Protein AF-A0A6L7LVZ3-F1 (afdb_monomer_lite)

Foldseek 3Di:
DPDDPPVVVVVVVVVVVVVVVVVVVVPPPPDDDDDDDDDDDDDDDDDDDDDDDDDDDPDPPPPPPPDDPVRVVPDDDDPCVPWVWAFKDQQVQFDDKWQLAQFWIWTDGNVDPFIKIFGAPDGQPPRGTPWDKDWADPDPPRMRGFQTWIWTDHPPPPPPDPPDRGIGTGRTMTTDHPVRVVVVSVVSVVVVVD

pLDDT: mean 72.2, std 22.23, range [29.06, 96.81]

Secondary structure (DSSP, 8-state):
--SSSHHHHHHHHHHHHHHHHHHHTSSSS---------------------------------------HHHHHHSPPPGGGT-EEESEEEGGGEEEEEE-SSSEEEEEETT-SSEEEEE-SS--TT--TTPEEEEE-SSSSSEEETT-EEEEE-TT--S-------EEE---EEEE-HHHHHHHHHHHHHTTT-

Radius of gyration: 29.04 Å; chains: 1; bounding box: 72×64×76 Å

Structure (mmCIF, N/CA/C/O backbone):
data_AF-A0A6L7LVZ3-F1
#
_entry.id   AF-A0A6L7LVZ3-F1
#
loop_
_atom_site.group_PDB
_atom_site.id
_atom_site.type_symbol
_atom_site.label_atom_id
_atom_site.label_alt_id
_atom_site.label_comp_id
_atom_site.label_asym_id
_atom_site.label_entity_id
_atom_site.label_seq_id
_atom_site.pdbx_PDB_ins_code
_atom_site.Cartn_x
_atom_site.Cartn_y
_atom_site.Cartn_z
_atom_site.occupancy
_atom_site.B_iso_or_equiv
_atom_site.auth_seq_id
_atom_site.auth_comp_id
_atom_site.auth_asym_id
_atom_site.auth_atom_id
_atom_site.pdbx_PDB_model_num
ATOM 1 N N . MET A 1 1 ? 18.825 16.765 -62.831 1.00 49.00 1 MET A N 1
ATOM 2 C CA . MET A 1 1 ? 17.920 17.260 -61.765 1.00 49.00 1 MET A CA 1
ATOM 3 C C . MET A 1 1 ? 16.546 16.587 -61.884 1.00 49.00 1 MET A C 1
ATOM 5 O O . MET A 1 1 ? 15.630 17.223 -62.371 1.00 49.00 1 MET A O 1
ATOM 9 N N . VAL A 1 2 ? 16.371 15.313 -61.491 1.00 51.09 2 VAL A N 1
ATOM 10 C CA . VAL A 1 2 ? 15.050 14.624 -61.527 1.00 51.09 2 VAL A CA 1
ATOM 11 C C . VAL A 1 2 ? 14.975 13.509 -60.458 1.00 51.09 2 VAL A C 1
ATOM 13 O O . VAL A 1 2 ? 14.825 12.343 -60.784 1.00 51.09 2 VAL A O 1
ATOM 16 N N . SER A 1 3 ? 15.170 13.807 -59.165 1.00 52.03 3 SER A N 1
ATOM 17 C CA . SER A 1 3 ? 15.031 12.760 -58.116 1.00 52.03 3 SER A CA 1
ATOM 18 C C . SER A 1 3 ? 14.599 13.273 -56.731 1.00 52.03 3 SER A C 1
ATOM 20 O O . SER A 1 3 ? 14.836 12.647 -55.706 1.00 52.03 3 SER A O 1
ATOM 22 N N . LYS A 1 4 ? 13.964 14.452 -56.658 1.00 51.50 4 LYS A N 1
ATOM 23 C CA . LYS A 1 4 ? 13.480 15.019 -55.378 1.00 51.50 4 LYS A CA 1
ATOM 24 C C . LYS A 1 4 ? 11.967 15.255 -55.311 1.00 51.50 4 LYS A C 1
ATOM 26 O O . LYS A 1 4 ? 11.464 15.609 -54.251 1.00 51.50 4 LYS A O 1
ATOM 31 N N . GLN A 1 5 ? 11.244 15.033 -56.412 1.00 52.66 5 GLN A N 1
ATOM 32 C CA . GLN A 1 5 ? 9.795 15.273 -56.501 1.00 52.66 5 GLN A CA 1
ATOM 33 C C . GLN A 1 5 ? 8.935 14.019 -56.247 1.00 52.66 5 GLN A C 1
ATOM 35 O O . GLN A 1 5 ? 7.772 14.150 -55.887 1.00 52.66 5 GLN A O 1
ATOM 40 N N . ALA A 1 6 ? 9.493 12.806 -56.337 1.00 52.00 6 ALA A N 1
ATOM 41 C CA . ALA A 1 6 ? 8.717 11.570 -56.164 1.00 52.00 6 ALA A CA 1
ATOM 42 C C . ALA A 1 6 ? 8.338 11.264 -54.696 1.00 52.00 6 ALA A C 1
ATOM 44 O O . ALA A 1 6 ? 7.335 10.606 -54.441 1.00 52.00 6 ALA A O 1
ATOM 45 N N . ASN A 1 7 ? 9.089 11.776 -53.711 1.00 53.34 7 ASN A N 1
ATOM 46 C CA . ASN A 1 7 ? 8.884 11.414 -52.299 1.00 53.34 7 ASN A CA 1
ATOM 47 C C . ASN A 1 7 ? 7.834 12.268 -51.564 1.00 53.34 7 ASN A C 1
ATOM 49 O O . ASN A 1 7 ? 7.343 11.877 -50.508 1.00 53.34 7 ASN A O 1
ATOM 53 N N . LYS A 1 8 ? 7.464 13.435 -52.109 1.00 52.31 8 LYS A N 1
ATOM 54 C CA . LYS A 1 8 ? 6.428 14.296 -51.509 1.00 52.31 8 LYS A CA 1
ATOM 55 C C . LYS A 1 8 ? 5.009 13.830 -51.846 1.00 52.31 8 LYS A C 1
ATOM 57 O O . LYS A 1 8 ? 4.107 14.022 -51.037 1.00 52.31 8 LYS A O 1
ATOM 62 N N . ILE A 1 9 ? 4.826 13.183 -52.998 1.00 55.56 9 ILE A N 1
ATOM 63 C CA . ILE A 1 9 ? 3.518 12.719 -53.482 1.00 55.56 9 ILE A CA 1
ATOM 64 C C . ILE A 1 9 ? 3.021 11.528 -52.644 1.00 55.56 9 ILE A C 1
ATOM 66 O O . ILE A 1 9 ? 1.874 11.528 -52.203 1.00 55.56 9 ILE A O 1
ATOM 70 N N . ASN A 1 10 ? 3.906 10.583 -52.304 1.00 53.94 10 ASN A N 1
ATOM 71 C CA . ASN A 1 10 ? 3.566 9.448 -51.436 1.00 53.94 10 ASN A CA 1
ATOM 72 C C . ASN A 1 10 ? 3.178 9.878 -50.009 1.00 53.94 10 ASN A C 1
ATOM 74 O O . ASN A 1 10 ? 2.279 9.295 -49.412 1.00 53.94 10 ASN A O 1
ATOM 78 N N . LEU A 1 11 ? 3.791 10.937 -49.469 1.00 53.50 11 LEU A N 1
ATOM 79 C CA . LEU A 1 11 ? 3.487 11.425 -48.118 1.00 53.50 11 LEU A CA 1
ATOM 80 C C . LEU A 1 11 ? 2.147 12.187 -48.035 1.00 53.50 11 LEU A C 1
ATOM 82 O O . LEU A 1 11 ? 1.485 12.165 -46.997 1.00 53.50 11 LEU A O 1
ATOM 86 N N . LEU A 1 12 ? 1.731 12.844 -49.124 1.00 55.06 12 LEU A N 1
ATOM 87 C CA . LEU A 1 12 ? 0.433 13.526 -49.236 1.00 55.06 12 LEU A CA 1
ATOM 88 C C . LEU A 1 12 ? -0.731 12.540 -49.440 1.00 55.06 12 LEU A C 1
ATOM 90 O O . LEU A 1 12 ? -1.803 12.740 -48.868 1.00 55.06 12 LEU A O 1
ATOM 94 N N . LEU A 1 13 ? -0.506 11.447 -50.176 1.00 56.06 13 LEU A N 1
ATOM 95 C CA . LEU A 1 13 ? -1.488 10.369 -50.360 1.00 56.06 13 LEU A CA 1
ATOM 96 C C . LEU A 1 13 ? -1.758 9.588 -49.062 1.00 56.06 13 LEU A C 1
ATOM 98 O O . LEU A 1 13 ? -2.907 9.314 -48.732 1.00 56.06 13 LEU A O 1
ATOM 102 N N . VAL A 1 14 ? -0.727 9.297 -48.262 1.00 58.81 14 VAL A N 1
ATOM 103 C CA . VAL A 1 14 ? -0.907 8.570 -46.988 1.00 58.81 14 VAL A CA 1
ATOM 104 C C . VAL A 1 14 ? -1.682 9.406 -45.961 1.00 58.81 14 VAL A C 1
ATOM 106 O O . VAL A 1 14 ? -2.544 8.882 -45.260 1.00 58.81 14 VAL A O 1
ATOM 109 N N . ARG A 1 15 ? -1.440 10.723 -45.897 1.00 57.25 15 ARG A N 1
ATOM 110 C CA . ARG A 1 15 ? -2.149 11.620 -44.967 1.00 57.25 15 ARG A CA 1
ATOM 111 C C . ARG A 1 15 ? -3.618 11.832 -45.334 1.00 57.25 15 ARG A C 1
ATOM 113 O O . ARG A 1 15 ? -4.444 11.950 -44.436 1.00 57.25 15 ARG A O 1
ATOM 120 N N . THR A 1 16 ? -3.951 11.850 -46.622 1.00 57.28 16 THR A N 1
ATOM 121 C CA . THR A 1 16 ? -5.341 11.998 -47.085 1.00 57.28 16 THR A CA 1
ATOM 122 C C . THR A 1 16 ? -6.146 10.704 -46.925 1.00 57.28 16 THR A C 1
ATOM 124 O O . THR A 1 16 ? -7.305 10.769 -46.517 1.00 57.28 16 THR A O 1
ATOM 127 N N . CYS A 1 17 ? -5.527 9.530 -47.102 1.00 55.81 17 CYS A N 1
ATOM 128 C CA . CYS A 1 17 ? -6.173 8.238 -46.831 1.00 55.81 17 CYS A CA 1
ATOM 129 C C . CYS A 1 17 ? -6.518 8.019 -45.346 1.00 55.81 17 CYS A C 1
ATOM 131 O O . CYS A 1 17 ? -7.587 7.491 -45.049 1.00 55.81 17 CYS A O 1
ATOM 133 N N . ILE A 1 18 ? -5.661 8.444 -44.407 1.00 59.00 18 ILE A N 1
ATOM 134 C CA . ILE A 1 18 ? -5.921 8.277 -42.962 1.00 59.00 18 ILE A CA 1
ATOM 135 C C . ILE A 1 18 ? -7.107 9.143 -42.508 1.00 59.00 18 ILE A C 1
ATOM 137 O O . ILE A 1 18 ? -7.961 8.668 -41.764 1.00 59.00 18 ILE A O 1
ATOM 141 N N . VAL A 1 19 ? -7.205 10.385 -42.997 1.00 57.28 19 VAL A N 1
ATOM 142 C CA . VAL A 1 19 ? -8.307 11.295 -42.635 1.00 57.28 19 VAL A CA 1
ATOM 143 C C . VAL A 1 19 ? -9.645 10.814 -43.217 1.00 57.28 19 VAL A C 1
ATOM 145 O O . VAL A 1 19 ? -10.662 10.840 -42.521 1.00 57.28 19 VAL A O 1
ATOM 148 N N . LEU A 1 20 ? -9.654 10.293 -44.450 1.00 56.31 20 LEU A N 1
ATOM 149 C CA . LEU A 1 20 ? -10.861 9.722 -45.065 1.00 56.31 20 LEU A CA 1
ATOM 150 C C . LEU A 1 20 ? -11.347 8.445 -44.351 1.00 56.31 20 LEU A C 1
ATOM 152 O O . LEU A 1 20 ? -12.553 8.263 -44.197 1.00 56.31 20 LEU A O 1
ATOM 156 N N . ALA A 1 21 ? -1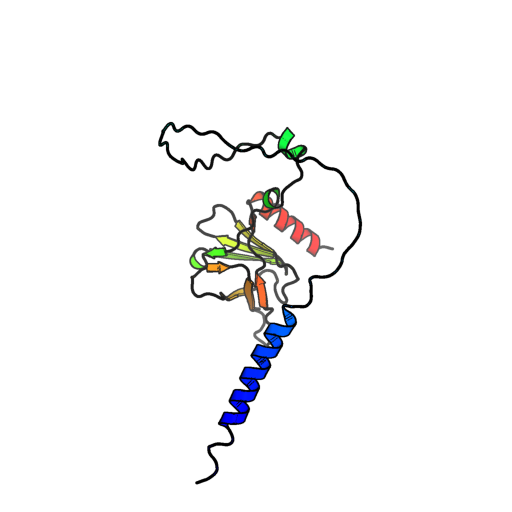0.436 7.604 -43.846 1.00 54.91 21 ALA A N 1
ATOM 157 C CA . ALA A 1 21 ? -10.797 6.414 -43.069 1.00 54.91 21 ALA A CA 1
ATOM 158 C C . ALA A 1 21 ? -11.433 6.757 -41.705 1.00 54.91 21 ALA A C 1
ATOM 160 O O . ALA A 1 21 ? -12.345 6.061 -41.262 1.00 54.91 21 ALA A O 1
ATOM 161 N N . SER A 1 22 ? -11.013 7.855 -41.061 1.00 54.97 22 SER A N 1
ATOM 162 C CA . SER A 1 22 ? -11.599 8.307 -39.788 1.00 54.97 22 SER A CA 1
ATOM 163 C C . SER A 1 22 ? -13.003 8.914 -39.912 1.00 54.97 22 SER A C 1
ATOM 165 O O . SER A 1 22 ? -13.797 8.777 -38.988 1.00 54.97 22 SER A O 1
ATOM 167 N N . VAL A 1 23 ? -13.348 9.539 -41.044 1.00 54.22 23 VAL A N 1
ATOM 168 C CA . VAL A 1 23 ? -14.682 10.145 -41.245 1.00 54.22 23 VAL A CA 1
ATOM 169 C C . VAL A 1 23 ? -15.741 9.091 -41.609 1.00 54.22 23 VAL A C 1
ATOM 171 O O . VAL A 1 23 ? -16.898 9.228 -41.223 1.00 54.22 23 VAL A O 1
ATOM 174 N N . LEU A 1 24 ? -15.352 7.994 -42.270 1.00 53.09 24 LEU A N 1
ATOM 175 C CA . LEU A 1 24 ? -16.261 6.893 -42.628 1.00 53.09 24 LEU A CA 1
ATOM 176 C C . LEU A 1 24 ? -16.673 6.004 -41.438 1.00 53.09 24 LEU A C 1
ATOM 178 O O . LEU A 1 24 ? -17.745 5.406 -41.479 1.00 53.09 24 LEU A O 1
ATOM 182 N N . LEU A 1 25 ? -15.878 5.942 -40.364 1.00 51.47 25 LEU A N 1
ATOM 183 C CA . LEU A 1 25 ? -16.183 5.125 -39.176 1.00 51.47 25 LEU A CA 1
ATOM 184 C C . LEU A 1 25 ? -17.130 5.798 -38.167 1.00 51.47 25 LEU A C 1
ATOM 186 O O . LEU A 1 25 ? -17.680 5.116 -37.307 1.00 51.47 25 LEU A O 1
ATOM 190 N N . ILE A 1 26 ? -17.367 7.108 -38.282 1.00 52.00 26 ILE A N 1
ATOM 191 C CA . ILE A 1 26 ? -18.254 7.856 -37.370 1.00 52.00 26 ILE A CA 1
ATOM 192 C C . ILE A 1 26 ? -19.716 7.860 -37.881 1.00 52.00 26 ILE A C 1
ATOM 194 O O . ILE A 1 26 ? -20.633 8.238 -37.160 1.00 52.00 26 ILE A O 1
ATOM 198 N N . GLY A 1 27 ? -19.970 7.376 -39.104 1.00 52.47 27 GLY A N 1
ATOM 199 C CA . GLY A 1 27 ? -21.284 7.434 -39.760 1.00 52.47 27 GLY A CA 1
ATOM 200 C C . GLY A 1 27 ? -22.164 6.178 -39.699 1.00 52.47 27 GLY A C 1
ATOM 201 O O . GLY A 1 27 ? -23.166 6.145 -40.406 1.00 52.47 27 GLY A O 1
ATOM 202 N N . LEU A 1 28 ? -21.820 5.131 -38.934 1.00 48.50 28 LEU A N 1
ATOM 203 C CA . LEU A 1 28 ? -22.464 3.811 -39.099 1.00 48.50 28 LEU A CA 1
ATOM 204 C C . LEU A 1 28 ? -22.817 3.059 -37.802 1.00 48.50 28 LEU A C 1
ATOM 206 O O . LEU A 1 28 ? -22.779 1.833 -37.776 1.00 48.50 28 LEU A O 1
ATOM 210 N N . VAL A 1 29 ? -23.232 3.770 -36.745 1.00 45.03 29 VAL A N 1
ATOM 211 C CA . VAL A 1 29 ? -23.992 3.165 -35.625 1.00 45.03 29 VAL A CA 1
ATOM 212 C C . VAL A 1 29 ? -25.117 4.100 -35.151 1.00 45.03 29 VAL A C 1
ATOM 214 O O . VAL A 1 29 ? -25.197 4.481 -33.990 1.00 45.03 29 VAL A O 1
ATOM 217 N N . VAL A 1 30 ? -26.009 4.486 -36.066 1.00 48.59 30 VAL A N 1
ATOM 218 C CA . VAL A 1 30 ? -27.379 4.921 -35.736 1.00 48.59 30 VAL A CA 1
ATOM 219 C C . VAL A 1 30 ? -28.317 4.261 -36.742 1.00 48.59 30 VAL A C 1
ATOM 221 O O . VAL A 1 30 ? -28.581 4.830 -37.794 1.00 48.59 30 VAL A O 1
ATOM 224 N N . ALA A 1 31 ? -28.760 3.033 -36.452 1.00 46.81 31 ALA A N 1
ATOM 225 C CA . ALA A 1 31 ? -29.956 2.414 -37.040 1.00 46.81 31 ALA A CA 1
ATOM 226 C C . ALA A 1 31 ? -30.211 1.016 -36.440 1.00 46.81 31 ALA A C 1
ATOM 228 O O . ALA A 1 31 ? -29.804 0.011 -37.015 1.00 46.81 31 ALA A O 1
ATOM 229 N N . ILE A 1 32 ? -30.937 0.935 -35.320 1.00 50.34 32 ILE A N 1
ATOM 230 C CA . ILE A 1 32 ? -31.843 -0.198 -35.062 1.00 50.34 32 ILE A CA 1
ATOM 231 C C . ILE A 1 32 ? -33.164 0.380 -34.525 1.00 50.34 32 ILE A C 1
ATOM 233 O O . ILE A 1 32 ? -33.142 1.031 -33.480 1.00 50.34 32 ILE A O 1
ATOM 237 N N . PRO A 1 33 ? -34.298 0.186 -35.225 1.00 43.47 33 PRO A N 1
ATOM 238 C CA . PRO A 1 33 ? -35.620 0.581 -34.754 1.00 43.47 33 PRO A CA 1
ATOM 239 C C . PRO A 1 33 ? -36.456 -0.612 -34.231 1.00 43.47 33 PRO A C 1
ATOM 241 O O . PRO A 1 33 ? -36.198 -1.763 -34.570 1.00 43.47 33 PRO A O 1
ATOM 244 N N . PHE A 1 34 ? -37.523 -0.263 -33.498 1.00 38.66 34 PHE A N 1
ATOM 245 C CA . PHE A 1 34 ? -38.735 -1.025 -33.130 1.00 38.66 34 PHE A CA 1
ATOM 246 C C . PHE A 1 34 ? -38.754 -1.945 -31.893 1.00 38.66 34 PHE A C 1
ATOM 248 O O . PHE A 1 34 ? -38.188 -3.031 -31.861 1.00 38.66 34 PHE A O 1
ATOM 255 N N . GLY A 1 35 ? -39.598 -1.535 -30.937 1.00 34.22 35 GLY A N 1
ATOM 256 C CA . GLY A 1 35 ? -40.190 -2.360 -29.882 1.00 34.22 35 GLY A CA 1
ATOM 257 C C . GLY A 1 35 ? -41.041 -1.511 -28.929 1.00 34.22 35 GLY A C 1
ATOM 258 O O . GLY A 1 35 ? -40.534 -1.013 -27.935 1.00 34.22 35 GLY A O 1
ATOM 259 N N . GLN A 1 36 ? -42.312 -1.290 -29.278 1.00 45.59 36 GLN A N 1
ATOM 260 C CA . GLN A 1 36 ? -43.291 -0.479 -28.543 1.00 45.59 36 GLN A CA 1
ATOM 261 C C . GLN A 1 36 ? -43.540 -0.983 -27.108 1.00 45.59 36 GLN A C 1
ATOM 263 O O . GLN A 1 36 ? -43.839 -2.158 -26.922 1.00 45.59 36 GLN A O 1
ATOM 268 N N . ASN A 1 37 ? -43.594 -0.072 -26.131 1.00 44.12 37 ASN A N 1
ATOM 269 C CA . ASN A 1 37 ? -44.720 -0.035 -25.197 1.00 44.12 37 ASN A CA 1
ATOM 270 C C . ASN A 1 37 ? -44.931 1.398 -24.685 1.00 44.12 37 ASN A C 1
ATOM 272 O O . ASN A 1 3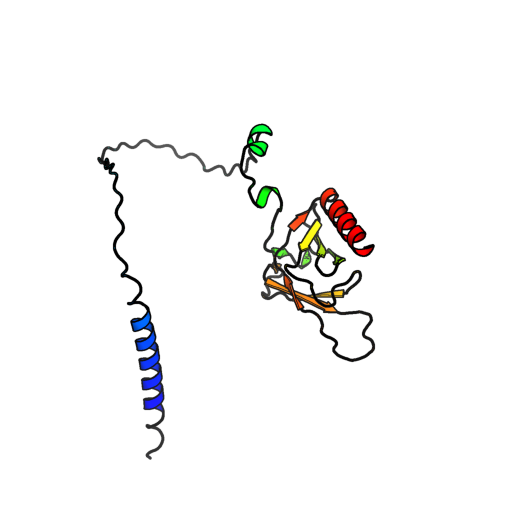7 ? -43.996 2.064 -24.250 1.00 44.12 37 ASN A O 1
ATOM 276 N N . GLN A 1 38 ? -46.161 1.881 -24.826 1.00 45.53 38 GLN A N 1
ATOM 277 C CA . GLN A 1 38 ? -46.606 3.217 -24.438 1.00 45.53 38 GLN A CA 1
ATOM 278 C C . GLN A 1 38 ? -46.804 3.286 -22.916 1.00 45.53 38 GLN A C 1
ATOM 280 O O . GLN A 1 38 ? -47.207 2.288 -22.327 1.00 45.53 38 GLN A O 1
ATOM 285 N N . ILE A 1 39 ? -46.603 4.455 -22.302 1.00 36.56 39 ILE A N 1
ATOM 286 C CA . ILE A 1 39 ? -47.666 5.237 -21.642 1.00 36.56 39 ILE A CA 1
ATOM 287 C C . ILE A 1 39 ? -47.142 6.660 -21.370 1.00 36.56 39 ILE A C 1
ATOM 289 O O . ILE A 1 39 ? -45.995 6.885 -20.995 1.00 36.56 39 ILE A O 1
ATOM 293 N N . ILE A 1 40 ? -48.041 7.591 -21.663 1.00 40.06 40 ILE A N 1
ATOM 294 C CA . ILE A 1 40 ? -47.981 9.050 -21.750 1.00 40.06 40 ILE A CA 1
ATOM 295 C C . ILE A 1 40 ? -48.051 9.685 -20.354 1.00 40.06 40 ILE A C 1
ATOM 297 O O . ILE A 1 40 ? -48.889 9.245 -19.582 1.00 40.06 40 ILE A O 1
ATOM 301 N N . PHE A 1 41 ? -47.295 10.762 -20.096 1.00 36.94 41 PHE A N 1
ATOM 302 C CA . PHE A 1 41 ? -47.778 11.978 -19.411 1.00 36.94 41 PHE A CA 1
ATOM 303 C C . PHE A 1 41 ? -46.926 13.175 -19.855 1.00 36.94 41 PHE A C 1
ATOM 305 O O . PHE A 1 41 ? -45.722 13.225 -19.621 1.00 36.94 41 PHE A O 1
ATOM 312 N N . ALA A 1 42 ? -47.575 14.108 -20.546 1.00 33.91 42 ALA A N 1
ATOM 313 C CA . ALA A 1 42 ? -47.066 15.429 -20.865 1.00 33.91 42 ALA A CA 1
ATOM 314 C C . ALA A 1 42 ? -47.773 16.424 -19.941 1.00 33.91 42 ALA A C 1
ATOM 316 O O . ALA A 1 42 ? -49.000 16.445 -19.941 1.00 33.91 42 ALA A O 1
ATOM 317 N N . GLU A 1 43 ? -47.022 17.239 -19.202 1.00 39.34 43 GLU A N 1
ATOM 318 C CA . GLU A 1 43 ? -47.493 18.534 -18.703 1.00 39.34 43 GLU A CA 1
ATOM 319 C C . GLU A 1 43 ? -46.274 19.423 -18.416 1.00 39.34 43 GLU A C 1
ATOM 321 O O . GLU A 1 43 ? -45.651 19.336 -17.364 1.00 39.34 43 GLU A O 1
ATOM 326 N N . GLU A 1 44 ? -45.900 20.253 -19.389 1.00 34.44 44 GLU A N 1
ATOM 327 C CA . GLU A 1 44 ? -45.013 21.396 -19.174 1.00 34.44 44 GLU A CA 1
ATOM 328 C C . GLU A 1 44 ? -45.781 22.630 -19.647 1.00 34.44 44 GLU A C 1
ATOM 330 O O . GLU A 1 44 ? -46.058 22.798 -20.838 1.00 34.44 44 GLU A O 1
ATOM 335 N N . LYS A 1 45 ? -46.205 23.458 -18.690 1.00 29.06 45 LYS A N 1
ATOM 336 C CA . LYS A 1 45 ? -46.752 24.787 -18.941 1.00 29.06 45 LYS A CA 1
ATOM 337 C C . LYS A 1 45 ? -45.849 25.797 -18.242 1.00 29.06 45 LYS A C 1
ATOM 339 O O . LYS A 1 45 ? -45.619 25.719 -17.040 1.00 29.06 45 LYS A O 1
ATOM 344 N N . GLN A 1 46 ? -45.324 26.696 -19.058 1.00 30.19 46 GLN A N 1
ATOM 345 C CA . GLN A 1 46 ? -44.400 27.772 -18.734 1.00 30.19 46 GLN A CA 1
ATOM 346 C C . GLN A 1 46 ? -45.077 28.942 -17.993 1.00 30.19 46 GLN A C 1
ATOM 348 O O . GLN A 1 46 ? -46.241 29.241 -18.258 1.00 30.19 46 GLN A O 1
ATOM 353 N N . GLU A 1 47 ? -44.237 29.636 -17.210 1.00 36.22 47 GLU A N 1
ATOM 354 C CA . GLU A 1 47 ? -44.194 31.096 -16.973 1.00 36.22 47 GLU A CA 1
ATOM 355 C C . GLU A 1 47 ? -44.972 31.680 -15.773 1.00 36.22 47 GLU A C 1
ATOM 357 O O . GLU A 1 47 ? -46.193 31.741 -15.805 1.00 36.22 47 GLU A O 1
ATOM 362 N N . GLU A 1 48 ? -44.243 32.156 -14.740 1.00 30.30 48 GLU A N 1
ATOM 363 C CA . GLU A 1 48 ? -44.223 33.572 -14.293 1.00 30.30 48 GLU A CA 1
ATOM 364 C C . GLU A 1 48 ? -43.129 33.824 -13.215 1.00 30.30 48 GLU A C 1
ATOM 366 O O . GLU A 1 48 ? -42.910 33.017 -12.314 1.00 30.30 48 GLU A O 1
ATOM 371 N N . SER A 1 49 ? -42.416 34.949 -13.344 1.00 32.00 49 SER A N 1
ATOM 372 C CA . SER A 1 49 ? -41.431 35.523 -12.401 1.00 32.00 49 SER A CA 1
ATOM 373 C C . SER A 1 49 ? -42.146 36.178 -11.198 1.00 32.00 49 SER A C 1
ATOM 375 O O . SER A 1 49 ? -43.283 36.611 -11.377 1.00 32.00 49 SER A O 1
ATOM 377 N N . PRO A 1 50 ? -41.544 36.316 -9.993 1.00 36.22 50 PRO A N 1
ATOM 378 C CA . PRO A 1 50 ? -40.778 37.541 -9.706 1.00 36.22 50 PRO A CA 1
ATOM 379 C C . PRO A 1 50 ? -39.588 37.397 -8.728 1.00 36.22 50 PRO A C 1
ATOM 381 O O . PRO A 1 50 ? -39.525 36.533 -7.859 1.00 36.22 50 PRO A O 1
ATOM 384 N N . THR A 1 51 ? -38.659 38.336 -8.893 1.00 31.31 51 THR A N 1
ATOM 385 C CA . THR A 1 51 ? -37.484 38.690 -8.085 1.00 31.31 51 THR A CA 1
ATOM 386 C C . THR A 1 51 ? -37.785 38.956 -6.604 1.00 31.31 51 THR A C 1
ATOM 388 O O . THR A 1 51 ? -38.629 39.797 -6.318 1.00 31.31 51 THR A O 1
ATOM 391 N N . GLU A 1 52 ? -36.981 38.412 -5.681 1.00 34.16 52 GLU A N 1
ATOM 392 C CA . GLU A 1 52 ? -36.520 39.165 -4.504 1.00 34.16 52 GLU A CA 1
ATOM 393 C C . GLU A 1 52 ? -35.202 38.594 -3.959 1.00 34.16 52 GLU A C 1
ATOM 395 O O . GLU A 1 52 ? -34.916 37.402 -4.023 1.00 34.16 52 GLU A O 1
ATOM 400 N N . ASN A 1 53 ? -34.358 39.507 -3.508 1.00 35.91 53 ASN A N 1
ATOM 401 C CA . ASN A 1 53 ? -32.943 39.330 -3.225 1.00 35.91 53 ASN A CA 1
ATOM 402 C C . ASN A 1 53 ? -32.742 38.669 -1.861 1.00 35.91 53 ASN A C 1
ATOM 404 O O . ASN A 1 53 ? -33.477 39.006 -0.942 1.00 35.91 53 ASN A O 1
ATOM 408 N N . THR A 1 54 ? -31.683 37.874 -1.686 1.00 29.72 54 THR A N 1
ATOM 409 C CA . THR A 1 54 ? -30.796 37.933 -0.506 1.00 29.72 54 THR A CA 1
ATOM 410 C C . THR A 1 54 ? -29.535 37.123 -0.803 1.00 29.72 54 THR A C 1
ATOM 412 O O . THR A 1 54 ? -29.576 35.922 -1.054 1.00 29.72 54 THR A O 1
ATOM 415 N N . ASN A 1 55 ? -28.404 37.828 -0.820 1.00 43.66 55 ASN A N 1
ATOM 416 C CA . ASN A 1 55 ? -27.080 37.240 -0.673 1.00 43.66 55 ASN A CA 1
ATOM 417 C C . ASN A 1 55 ? -27.018 36.546 0.685 1.00 43.66 55 ASN A C 1
ATOM 419 O O . ASN A 1 55 ? -27.113 37.250 1.681 1.00 43.66 55 ASN A O 1
ATOM 423 N N . GLU A 1 56 ? -26.745 35.246 0.726 1.00 38.22 56 GLU A N 1
ATOM 424 C CA . GLU A 1 56 ? -26.155 34.613 1.907 1.00 38.22 56 GLU A CA 1
ATOM 425 C C . GLU A 1 56 ? -25.405 33.333 1.508 1.00 38.22 56 GLU A C 1
ATOM 427 O O . GLU A 1 56 ? -25.966 32.283 1.221 1.00 38.22 56 GLU A O 1
ATOM 432 N N . GLN A 1 57 ? -24.089 33.518 1.386 1.00 37.59 57 GLN A N 1
ATOM 433 C CA . GLN A 1 57 ? -23.035 32.643 1.898 1.00 37.59 57 GLN A CA 1
ATOM 434 C C . GLN A 1 57 ? -23.278 31.132 1.792 1.00 37.59 57 GLN A C 1
ATOM 436 O O . GLN A 1 57 ? -23.823 30.485 2.680 1.00 37.59 57 GLN A O 1
ATOM 441 N N . GLN A 1 58 ? -22.697 30.558 0.739 1.00 39.69 58 GLN A N 1
ATOM 442 C CA . GLN A 1 58 ? -22.359 29.144 0.663 1.00 39.69 58 GLN A CA 1
ATOM 443 C C . GLN A 1 58 ? -21.312 28.821 1.742 1.00 39.69 58 GLN A C 1
ATOM 445 O O . GLN A 1 58 ? -20.107 28.920 1.513 1.00 39.69 58 GLN A O 1
ATOM 450 N N . SER A 1 59 ? -21.794 28.490 2.940 1.00 37.56 59 SER A N 1
ATOM 451 C CA . SER A 1 59 ? -21.002 27.855 3.987 1.00 37.56 59 SER A CA 1
ATOM 452 C C . SER A 1 59 ? -20.888 26.380 3.626 1.00 37.56 59 SER A C 1
ATOM 454 O O . SER A 1 59 ? -21.867 25.637 3.664 1.00 37.56 59 SER A O 1
ATOM 456 N N . THR A 1 60 ? -19.701 25.962 3.202 1.00 44.66 60 THR A N 1
ATOM 457 C CA . THR A 1 60 ? -19.326 24.550 3.131 1.00 44.66 60 THR A CA 1
ATOM 458 C C . THR A 1 60 ? -19.174 24.044 4.560 1.00 44.66 60 THR A C 1
ATOM 460 O O . THR A 1 60 ? -18.076 24.055 5.114 1.00 44.66 60 THR A O 1
ATOM 463 N N . ASN A 1 61 ? -20.292 23.673 5.174 1.00 38.53 61 ASN A N 1
ATOM 464 C CA . ASN A 1 61 ? -20.277 22.845 6.364 1.00 38.53 61 ASN A CA 1
ATOM 465 C C . ASN A 1 61 ? -20.216 21.398 5.875 1.00 38.53 61 ASN A C 1
ATOM 467 O O . ASN A 1 61 ? -21.234 20.820 5.500 1.00 38.53 61 ASN A O 1
ATOM 471 N N . ASP A 1 62 ? -19.008 20.836 5.846 1.00 44.00 62 ASP A N 1
ATOM 472 C CA . ASP A 1 62 ? -18.810 19.387 5.884 1.00 44.00 62 ASP A CA 1
ATOM 473 C C . ASP A 1 62 ? -19.205 18.915 7.296 1.00 44.00 62 ASP A C 1
ATOM 475 O O . ASP A 1 62 ? -18.368 18.601 8.139 1.00 44.00 62 ASP A O 1
ATOM 479 N N . GLU A 1 63 ? -20.500 18.981 7.596 1.00 48.81 63 GLU A N 1
ATOM 480 C CA . GLU A 1 63 ? -21.083 18.303 8.742 1.00 48.81 63 GLU A CA 1
ATOM 481 C C . GLU A 1 63 ? -21.290 16.853 8.306 1.00 48.81 63 GLU A C 1
ATOM 483 O O . GLU A 1 63 ? -22.132 16.558 7.458 1.00 48.81 63 GLU A O 1
ATOM 488 N N . GLU A 1 64 ? -20.461 15.947 8.832 1.00 59.12 64 GLU A N 1
ATOM 489 C CA . GLU A 1 64 ? -20.738 14.513 8.787 1.00 59.12 64 GLU A CA 1
ATOM 490 C C . GLU A 1 64 ? -22.094 14.284 9.463 1.00 59.12 64 GLU A C 1
ATOM 492 O O . GLU A 1 64 ? -22.208 14.249 10.686 1.00 59.12 64 GLU A O 1
ATOM 497 N N . GLU A 1 65 ? -23.147 14.195 8.653 1.00 67.75 65 GLU A N 1
ATOM 498 C CA . GLU A 1 65 ? -24.487 13.847 9.102 1.00 67.75 65 GLU A CA 1
ATOM 499 C C . GLU A 1 65 ? -24.418 12.437 9.715 1.00 67.75 65 GLU A C 1
ATOM 501 O O . GLU A 1 65 ? -24.237 11.441 9.006 1.00 67.75 65 GLU A O 1
ATOM 506 N N . GLU A 1 66 ? -24.491 12.342 11.047 1.00 70.00 66 GLU A N 1
ATOM 507 C CA . GLU A 1 66 ? -24.477 11.058 11.749 1.00 70.00 66 GLU A CA 1
ATOM 508 C C . GLU A 1 66 ? -25.727 10.250 11.363 1.00 70.00 66 GLU A C 1
ATOM 510 O O . GLU A 1 66 ? -26.828 10.454 11.879 1.00 70.00 66 GLU A O 1
ATOM 515 N N . LEU A 1 67 ? -25.560 9.316 10.424 1.00 78.19 67 LEU A N 1
ATOM 516 C CA . LEU A 1 67 ? -26.612 8.392 10.006 1.00 78.19 67 LEU A CA 1
ATOM 517 C C . LEU A 1 67 ? -27.074 7.536 11.191 1.00 78.19 67 LEU A C 1
ATOM 519 O O . LEU A 1 67 ? -26.261 6.945 11.906 1.00 78.19 67 LEU A O 1
ATOM 523 N N . SER A 1 68 ? -28.391 7.391 11.362 1.00 88.00 68 SER A N 1
ATOM 524 C CA . SER A 1 68 ? -28.922 6.514 12.405 1.00 88.00 68 SER A CA 1
ATOM 525 C C . SER A 1 68 ? -28.588 5.045 12.113 1.00 88.00 68 SER A C 1
ATOM 527 O O . SER A 1 68 ? -28.529 4.612 10.958 1.00 88.00 68 SER A O 1
ATOM 529 N N . LEU A 1 69 ? -28.416 4.232 13.165 1.00 87.12 69 LEU A N 1
ATOM 530 C CA . LEU A 1 69 ? -28.158 2.790 13.020 1.00 87.12 69 LEU A CA 1
ATOM 531 C C . LEU A 1 69 ? -29.231 2.094 12.170 1.00 87.12 69 LEU A C 1
ATOM 533 O O . LEU A 1 69 ? -28.922 1.220 11.361 1.00 87.12 69 LEU A O 1
ATOM 537 N N . THR A 1 70 ? -30.491 2.496 12.335 1.00 87.38 70 THR A N 1
ATOM 538 C CA . THR A 1 70 ? -31.625 1.953 11.583 1.00 87.38 70 THR A CA 1
ATOM 539 C C . THR A 1 70 ? -31.504 2.272 10.092 1.00 87.38 70 THR A C 1
ATOM 541 O O . THR A 1 70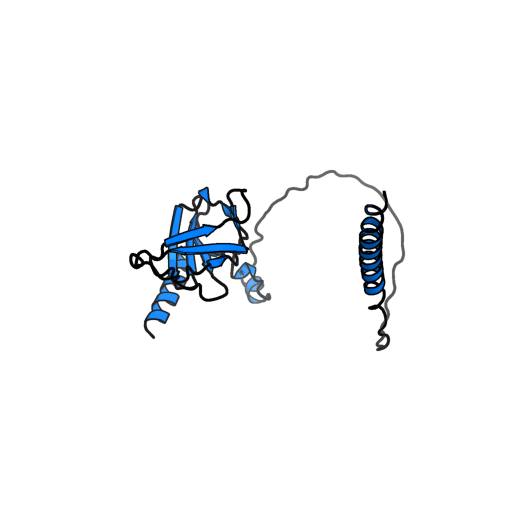 ? -31.810 1.420 9.260 1.00 87.38 70 THR A O 1
ATOM 544 N N . ASP A 1 71 ? -31.000 3.455 9.741 1.00 87.12 71 ASP A N 1
ATOM 545 C CA . ASP A 1 71 ? -30.792 3.855 8.346 1.00 87.12 71 ASP A CA 1
ATOM 546 C C . ASP A 1 71 ? -29.610 3.112 7.714 1.00 87.12 71 ASP A C 1
ATOM 548 O O . ASP A 1 71 ? -29.694 2.687 6.562 1.00 87.12 71 ASP A O 1
ATOM 552 N N . ILE A 1 72 ? -28.536 2.869 8.475 1.00 84.56 72 ILE A N 1
ATOM 553 C CA . ILE A 1 72 ? -27.373 2.087 8.022 1.00 84.56 72 ILE A CA 1
ATOM 554 C C . ILE A 1 72 ? -27.756 0.629 7.735 1.00 84.56 72 ILE A C 1
ATOM 556 O O . ILE A 1 72 ? -27.318 0.068 6.733 1.00 84.56 72 ILE A O 1
ATOM 560 N N . LEU A 1 73 ? -28.580 0.012 8.586 1.00 88.56 73 LEU A N 1
ATOM 561 C CA . LEU A 1 73 ? -28.977 -1.391 8.423 1.00 88.56 73 LEU A CA 1
ATOM 562 C C . LEU A 1 73 ? -29.979 -1.606 7.283 1.00 88.56 73 LEU A C 1
ATOM 564 O O . LEU A 1 73 ? -29.986 -2.674 6.672 1.00 88.56 73 LEU A O 1
ATOM 568 N N . ASN A 1 74 ? -30.824 -0.612 7.000 1.00 92.44 74 ASN A N 1
ATOM 569 C CA . ASN A 1 74 ? -31.872 -0.725 5.984 1.00 92.44 74 ASN A CA 1
ATOM 570 C C . ASN A 1 74 ? -31.442 -0.236 4.597 1.00 92.44 74 ASN A C 1
ATOM 572 O O . ASN A 1 74 ? -32.111 -0.539 3.606 1.00 92.44 74 ASN A O 1
ATOM 576 N N . ARG A 1 75 ? -30.339 0.512 4.493 1.00 89.19 75 ARG A N 1
ATOM 577 C CA . ARG A 1 75 ? -29.819 0.955 3.200 1.00 89.19 75 ARG A CA 1
ATOM 578 C C . ARG A 1 75 ? -28.951 -0.109 2.545 1.00 89.19 75 ARG A C 1
ATOM 580 O O . ARG A 1 75 ? -28.289 -0.918 3.191 1.00 89.19 75 ARG A O 1
ATOM 587 N N . LYS A 1 76 ? -28.890 -0.053 1.216 1.00 87.50 76 LYS A N 1
ATOM 588 C CA . LYS A 1 76 ? -27.861 -0.780 0.477 1.00 87.50 76 LYS A CA 1
ATOM 589 C C . LYS A 1 76 ? -26.498 -0.167 0.822 1.00 87.50 76 LYS A C 1
ATOM 591 O O . LYS A 1 76 ? -26.367 1.058 0.751 1.00 87.50 76 LYS A O 1
ATOM 596 N N . PRO A 1 77 ? -25.490 -0.978 1.165 1.00 83.00 77 PRO A N 1
ATOM 597 C CA . PRO A 1 77 ? -24.183 -0.444 1.476 1.00 83.00 77 PRO A CA 1
ATOM 598 C C . PRO A 1 77 ? -23.499 0.080 0.208 1.00 83.00 77 PRO A C 1
ATOM 600 O O . PRO A 1 77 ? -23.546 -0.535 -0.865 1.00 83.00 77 PRO A O 1
ATOM 603 N N . TYR A 1 78 ? -22.865 1.233 0.347 1.00 81.81 78 TYR A N 1
ATOM 604 C CA . TYR A 1 78 ? -21.986 1.844 -0.629 1.00 81.81 78 TYR A CA 1
ATOM 605 C C . TYR A 1 78 ? -20.565 1.285 -0.469 1.00 81.81 78 TYR A C 1
ATOM 607 O O . TYR A 1 78 ? -20.162 0.912 0.630 1.00 81.81 78 TYR A O 1
ATOM 615 N N . PRO A 1 79 ? -19.749 1.257 -1.538 1.00 74.69 79 PRO A N 1
ATOM 616 C CA . PRO A 1 79 ? -18.366 0.782 -1.450 1.00 74.69 79 PRO A CA 1
ATOM 617 C C . PRO A 1 79 ? -17.518 1.506 -0.393 1.00 74.69 79 PRO A C 1
ATOM 619 O O . PRO A 1 79 ? -16.671 0.881 0.242 1.00 74.69 79 PRO A O 1
ATOM 622 N N . ASN A 1 80 ? -17.773 2.801 -0.188 1.00 79.25 80 ASN A N 1
ATOM 623 C CA . ASN A 1 80 ? -17.048 3.624 0.781 1.00 79.25 80 ASN A CA 1
ATOM 624 C C . ASN A 1 80 ? -17.391 3.282 2.239 1.00 79.25 80 ASN A C 1
ATOM 626 O O . ASN A 1 80 ? -16.616 3.626 3.121 1.00 79.25 80 ASN A O 1
ATOM 630 N N . ASP A 1 81 ? -18.494 2.567 2.492 1.00 77.62 81 ASP A N 1
ATOM 631 C CA . ASP A 1 81 ? -18.844 2.107 3.844 1.00 77.62 81 ASP A CA 1
ATOM 632 C C . ASP A 1 81 ? -17.895 1.019 4.353 1.00 77.62 81 ASP A C 1
ATOM 634 O O . ASP A 1 81 ? -17.835 0.749 5.549 1.00 77.62 81 ASP A O 1
ATOM 638 N N . TYR A 1 82 ? -17.190 0.355 3.434 1.00 73.25 82 TYR A N 1
ATOM 639 C CA . TYR A 1 82 ? -16.318 -0.773 3.745 1.00 73.25 82 TYR A CA 1
ATOM 640 C C . TYR A 1 82 ? -14.841 -0.463 3.548 1.00 73.25 82 TYR A C 1
ATOM 642 O O . TYR A 1 82 ? -14.016 -1.061 4.231 1.00 73.25 82 TYR A O 1
ATOM 650 N N . ALA A 1 83 ? -14.507 0.425 2.608 1.00 79.75 83 ALA A N 1
ATOM 651 C CA . ALA A 1 83 ? -13.128 0.742 2.267 1.00 79.75 83 ALA A CA 1
ATOM 652 C C . ALA A 1 83 ? -12.973 2.235 1.977 1.00 79.75 83 ALA A C 1
ATOM 654 O O . ALA A 1 83 ? -13.584 2.768 1.046 1.00 79.75 83 ALA A O 1
ATOM 655 N N . ASN A 1 84 ? -12.083 2.895 2.716 1.00 84.75 84 ASN A N 1
ATOM 656 C CA . ASN A 1 84 ? -11.713 4.276 2.441 1.00 84.75 84 ASN A CA 1
ATOM 657 C C . ASN A 1 84 ? -10.564 4.307 1.422 1.00 84.75 84 ASN A C 1
ATOM 659 O O . ASN A 1 84 ? -9.382 4.252 1.774 1.00 84.75 84 ASN A O 1
ATOM 663 N N . LYS A 1 85 ? -10.927 4.323 0.133 1.00 89.06 85 LYS A N 1
ATOM 664 C CA . LYS A 1 85 ? -9.966 4.240 -0.972 1.00 89.06 85 LYS A CA 1
ATOM 665 C C . LYS A 1 85 ? -9.388 5.604 -1.332 1.00 89.06 85 LYS A C 1
ATOM 667 O O . LYS A 1 85 ? -10.107 6.521 -1.718 1.00 89.06 85 LYS A O 1
ATOM 672 N N . MET A 1 86 ? -8.064 5.699 -1.320 1.00 91.50 86 MET A N 1
ATOM 673 C CA . MET A 1 86 ? -7.312 6.850 -1.804 1.00 91.50 86 MET A CA 1
ATOM 674 C C . MET A 1 86 ? -6.627 6.534 -3.135 1.00 91.50 86 MET A C 1
ATOM 676 O O . MET A 1 86 ? -6.152 5.424 -3.380 1.00 91.50 86 MET A O 1
ATOM 680 N N . ASN A 1 87 ? -6.514 7.553 -3.987 1.00 92.94 87 ASN A N 1
ATOM 681 C CA . ASN A 1 87 ? -5.818 7.422 -5.267 1.00 92.94 87 ASN A CA 1
ATOM 682 C C . ASN A 1 87 ? -4.310 7.647 -5.159 1.00 92.94 87 ASN A C 1
ATOM 684 O O . ASN A 1 87 ? -3.577 7.082 -5.958 1.00 92.94 87 ASN A O 1
ATOM 688 N N . CYS A 1 88 ? -3.836 8.474 -4.224 1.00 94.38 88 CYS A N 1
ATOM 689 C CA . CYS A 1 88 ? -2.414 8.789 -4.103 1.00 94.38 88 CYS A CA 1
ATOM 690 C C . CYS A 1 88 ? -2.012 9.102 -2.662 1.00 94.38 88 CYS A C 1
ATOM 692 O O . CYS A 1 88 ? -2.755 9.782 -1.952 1.00 94.38 88 CYS A O 1
ATOM 694 N N . VAL A 1 89 ? -0.780 8.748 -2.306 1.00 93.69 89 VAL A N 1
ATOM 695 C CA . VAL A 1 89 ? -0.074 9.187 -1.095 1.00 93.69 89 VAL A CA 1
ATOM 696 C C . VAL A 1 89 ? 1.120 10.068 -1.471 1.00 93.69 89 VAL A C 1
ATOM 698 O O . VAL A 1 89 ? 1.628 10.007 -2.591 1.00 93.69 89 VAL A O 1
ATOM 701 N N . ILE A 1 90 ? 1.556 10.942 -0.566 1.00 93.06 90 ILE A N 1
ATOM 702 C CA . ILE A 1 90 ? 2.777 11.736 -0.763 1.00 93.06 90 ILE A CA 1
ATOM 703 C C . ILE A 1 90 ? 3.962 10.822 -0.446 1.00 93.06 90 ILE A C 1
ATOM 705 O O . ILE A 1 90 ? 4.031 10.282 0.654 1.00 93.06 90 ILE A O 1
ATOM 709 N N . ALA A 1 91 ? 4.877 10.628 -1.398 1.00 91.25 91 ALA A N 1
ATOM 710 C CA . ALA A 1 91 ? 5.960 9.656 -1.238 1.00 91.25 91 ALA A CA 1
ATOM 711 C C . ALA A 1 91 ? 6.908 10.028 -0.090 1.00 91.25 91 ALA A C 1
ATOM 713 O O . ALA A 1 91 ? 7.291 9.160 0.686 1.00 91.25 91 ALA A O 1
ATOM 714 N N . ASP A 1 92 ? 7.200 11.321 0.075 1.00 90.88 92 ASP A N 1
ATOM 715 C CA . ASP A 1 92 ? 8.051 11.830 1.160 1.00 90.88 92 ASP A CA 1
ATOM 716 C C . ASP A 1 92 ? 7.440 11.642 2.561 1.00 90.88 92 ASP A C 1
ATOM 718 O O . ASP A 1 92 ? 8.153 11.701 3.566 1.00 90.88 92 ASP A O 1
ATOM 722 N N . ASP A 1 93 ? 6.123 11.422 2.646 1.00 92.50 93 ASP A N 1
ATOM 723 C CA . ASP A 1 93 ? 5.444 11.156 3.913 1.00 92.50 93 ASP A CA 1
ATOM 724 C C . ASP A 1 93 ? 5.468 9.664 4.286 1.00 92.50 93 ASP A C 1
ATOM 726 O O . ASP A 1 93 ? 5.186 9.339 5.439 1.00 92.50 93 ASP A O 1
ATOM 730 N N . VAL A 1 94 ? 5.829 8.760 3.365 1.00 92.44 94 VAL A N 1
ATOM 731 C CA . VAL A 1 94 ? 5.974 7.325 3.653 1.00 92.44 94 VAL A CA 1
ATOM 732 C C . VAL A 1 94 ? 7.228 7.113 4.503 1.00 92.44 94 VAL A C 1
ATOM 734 O O . VAL A 1 94 ? 8.351 7.335 4.050 1.00 92.44 94 VAL A O 1
ATOM 737 N N . ARG A 1 95 ? 7.047 6.689 5.756 1.00 92.00 95 ARG A N 1
ATOM 738 C CA . ARG A 1 95 ? 8.139 6.471 6.719 1.00 92.00 95 ARG A CA 1
ATOM 739 C C . ARG A 1 95 ? 8.752 5.094 6.589 1.00 92.00 95 ARG A C 1
ATOM 741 O O . ARG A 1 95 ? 9.972 4.956 6.520 1.00 92.00 95 ARG A O 1
ATOM 748 N N . GLN A 1 96 ? 7.888 4.095 6.550 1.00 92.88 96 GLN A N 1
ATOM 749 C CA . GLN A 1 96 ? 8.259 2.700 6.449 1.00 92.88 96 GLN A CA 1
ATOM 750 C C . GLN A 1 96 ? 7.175 1.927 5.711 1.00 92.88 96 GLN A C 1
ATOM 752 O O . GLN A 1 96 ? 6.073 2.424 5.470 1.00 92.88 96 GLN A O 1
ATOM 757 N N . TYR A 1 97 ? 7.521 0.705 5.332 1.00 94.50 97 TYR A N 1
ATOM 758 C CA . TYR A 1 97 ? 6.576 -0.238 4.770 1.00 94.50 97 TYR A CA 1
ATOM 759 C C . TYR A 1 97 ? 6.799 -1.624 5.360 1.00 94.50 97 TYR A C 1
ATOM 761 O O . TYR A 1 97 ? 7.926 -2.014 5.670 1.00 94.50 97 TYR A O 1
ATOM 769 N N . GLU A 1 98 ? 5.721 -2.391 5.444 1.00 95.31 98 GLU A N 1
ATOM 770 C CA . GLU A 1 98 ? 5.732 -3.787 5.859 1.00 95.31 98 GLU A CA 1
ATOM 771 C C . GLU A 1 98 ? 5.071 -4.635 4.770 1.00 95.31 98 GLU A C 1
ATOM 773 O O . GLU A 1 98 ? 3.942 -4.380 4.352 1.00 95.31 98 GLU A O 1
ATOM 778 N N . VAL A 1 99 ? 5.768 -5.665 4.291 1.00 94.31 99 VAL A N 1
ATOM 779 C CA . VAL A 1 99 ? 5.180 -6.633 3.359 1.00 94.31 99 VAL A CA 1
ATOM 780 C C . VAL A 1 99 ? 4.526 -7.746 4.170 1.00 94.31 99 VAL A C 1
ATOM 782 O O . VAL A 1 99 ? 5.229 -8.555 4.769 1.00 94.31 99 VAL A O 1
ATOM 785 N N . LEU A 1 100 ? 3.195 -7.822 4.161 1.00 94.25 100 LEU A N 1
ATOM 786 C CA . LEU A 1 100 ? 2.465 -8.862 4.896 1.00 94.25 100 LEU A CA 1
ATOM 787 C C . LEU A 1 100 ? 2.373 -10.167 4.103 1.00 94.25 100 LEU A C 1
ATOM 789 O O . LEU A 1 100 ? 2.368 -11.255 4.668 1.00 94.25 100 LEU A O 1
ATOM 793 N N . SER A 1 101 ? 2.263 -10.072 2.778 1.00 93.00 101 SER A N 1
ATOM 794 C CA . SER A 1 101 ? 2.166 -11.231 1.886 1.00 93.00 101 SER A CA 1
ATOM 795 C C . SER A 1 101 ? 2.453 -10.836 0.438 1.00 93.00 101 SER A C 1
ATOM 797 O O . SER A 1 101 ? 2.737 -9.679 0.140 1.00 93.00 101 SER A O 1
ATOM 799 N N . SER A 1 102 ? 2.274 -11.776 -0.490 1.00 92.75 102 SER A N 1
ATOM 800 C CA . SER A 1 102 ? 2.386 -11.529 -1.929 1.00 92.75 102 SER A CA 1
ATOM 801 C C . SER A 1 102 ? 1.309 -10.615 -2.520 1.00 92.75 102 SER A C 1
ATOM 803 O O . SER A 1 102 ? 1.355 -10.308 -3.710 1.00 92.75 102 SER A O 1
ATOM 805 N N . ARG A 1 103 ? 0.338 -10.165 -1.716 1.00 94.50 103 ARG A N 1
ATOM 806 C CA . ARG A 1 103 ? -0.739 -9.264 -2.152 1.00 94.50 103 ARG A CA 1
ATOM 807 C C . ARG A 1 103 ? -0.934 -8.036 -1.278 1.00 94.50 103 ARG A C 1
ATOM 809 O O . ARG A 1 103 ? -1.684 -7.159 -1.682 1.00 94.50 103 ARG A O 1
ATOM 816 N N . PHE A 1 104 ? -0.302 -7.974 -0.113 1.00 95.62 104 PHE A N 1
ATOM 817 C CA . PHE A 1 104 ? -0.590 -6.947 0.882 1.00 95.62 104 PHE A CA 1
ATOM 818 C C . PHE A 1 104 ? 0.701 -6.287 1.352 1.00 95.62 104 PHE A C 1
ATOM 820 O O . PHE A 1 104 ? 1.613 -6.971 1.825 1.00 95.62 104 PHE A O 1
ATOM 827 N N . VAL A 1 105 ? 0.746 -4.963 1.232 1.00 96.56 105 VAL A N 1
ATOM 828 C CA . VAL A 1 105 ? 1.817 -4.101 1.742 1.00 96.56 105 VAL A CA 1
ATOM 829 C C . VAL A 1 105 ? 1.181 -3.002 2.576 1.00 96.56 105 VAL A C 1
ATOM 831 O O . VAL A 1 105 ? 0.207 -2.397 2.144 1.00 96.56 105 VAL A O 1
ATOM 834 N N . VAL A 1 106 ? 1.730 -2.748 3.754 1.00 96.81 106 VAL A N 1
ATOM 835 C CA . VAL A 1 106 ? 1.331 -1.663 4.653 1.00 96.81 106 VAL A CA 1
ATOM 836 C C . VAL A 1 106 ? 2.347 -0.542 4.511 1.00 96.81 106 VAL A C 1
ATOM 838 O O . VAL A 1 106 ? 3.543 -0.817 4.413 1.00 96.81 106 VAL A O 1
ATOM 841 N N . LEU A 1 107 ? 1.879 0.696 4.480 1.00 96.25 107 LEU A N 1
ATOM 842 C CA . LEU A 1 107 ? 2.674 1.911 4.467 1.00 96.25 107 LEU A CA 1
ATOM 843 C C . LEU A 1 107 ? 2.324 2.740 5.700 1.00 96.25 107 LEU A C 1
ATOM 845 O O . LEU A 1 107 ? 1.171 3.147 5.851 1.00 96.25 107 LEU A O 1
ATOM 849 N N . GLU A 1 108 ? 3.340 3.080 6.486 1.00 94.38 108 GLU A N 1
ATOM 850 C CA . GLU A 1 108 ? 3.201 4.083 7.539 1.00 94.38 108 GLU A CA 1
ATOM 851 C C . GLU A 1 108 ? 3.378 5.468 6.910 1.00 94.38 108 GLU A C 1
ATOM 853 O O . GLU A 1 108 ? 4.438 5.776 6.347 1.00 94.38 108 GLU A O 1
ATOM 858 N N . VAL A 1 109 ? 2.348 6.313 6.989 1.00 93.31 109 VAL A N 1
ATOM 859 C CA . VAL A 1 109 ? 2.327 7.630 6.340 1.00 93.31 109 VAL A CA 1
ATOM 860 C C . VAL A 1 109 ? 2.213 8.734 7.386 1.00 93.31 109 VAL A C 1
ATOM 862 O O . VAL A 1 109 ? 1.220 8.839 8.086 1.00 93.31 109 VAL A O 1
ATOM 865 N N . ARG A 1 110 ? 3.192 9.644 7.435 1.00 88.31 110 ARG A N 1
ATOM 866 C CA . ARG A 1 110 ? 3.330 10.664 8.494 1.00 88.31 110 ARG A CA 1
ATOM 867 C C . ARG A 1 110 ? 2.082 11.519 8.752 1.00 88.31 110 ARG A C 1
ATOM 869 O O . ARG A 1 110 ? 1.861 11.941 9.879 1.00 88.31 110 ARG A O 1
ATOM 876 N N . ARG A 1 111 ? 1.361 11.908 7.699 1.00 83.81 111 ARG A N 1
ATOM 877 C CA . ARG A 1 111 ? 0.242 12.868 7.790 1.00 83.81 111 ARG A CA 1
ATOM 878 C C . ARG A 1 111 ? -1.113 12.208 8.018 1.00 83.81 111 ARG A C 1
ATOM 880 O O . ARG A 1 111 ? -2.121 12.907 8.003 1.00 83.81 111 ARG A O 1
ATOM 887 N N . VAL A 1 112 ? -1.146 10.887 8.122 1.00 79.75 112 VAL A N 1
ATOM 888 C CA . VAL A 1 112 ? -2.370 10.125 8.315 1.00 79.75 112 VAL A CA 1
ATOM 889 C C . VAL A 1 112 ? -2.206 9.407 9.647 1.00 79.75 112 VAL A C 1
ATOM 891 O O . VAL A 1 112 ? -1.245 8.669 9.815 1.00 79.75 112 VAL A O 1
ATOM 894 N N . ASP A 1 113 ? -3.130 9.617 10.584 1.00 77.38 113 ASP A N 1
ATOM 895 C CA . ASP A 1 113 ? -3.133 8.917 11.883 1.00 77.38 113 ASP A CA 1
ATOM 896 C C . ASP A 1 113 ? -3.551 7.434 11.753 1.00 77.38 113 ASP A C 1
ATOM 898 O O . ASP A 1 113 ? -3.814 6.749 12.737 1.00 77.38 113 ASP A O 1
ATOM 902 N N . GLU A 1 114 ? -3.630 6.938 10.520 1.00 86.31 114 GLU A N 1
ATOM 903 C CA . GLU A 1 114 ? -4.061 5.604 10.131 1.00 86.31 114 GLU A CA 1
ATOM 904 C C . GLU A 1 114 ? -3.027 4.998 9.184 1.00 86.31 114 GLU A C 1
ATOM 906 O O . GLU A 1 114 ? -2.349 5.698 8.423 1.00 86.31 114 GLU A O 1
ATOM 911 N N . GLU A 1 115 ? -2.957 3.674 9.193 1.00 92.44 115 GLU A N 1
ATOM 912 C CA . GLU A 1 115 ? -2.082 2.923 8.307 1.00 92.44 115 GLU A CA 1
ATOM 913 C C . GLU A 1 115 ? -2.688 2.859 6.906 1.00 92.44 115 GLU A C 1
ATOM 915 O O . GLU A 1 115 ? -3.909 2.805 6.725 1.00 92.44 115 GLU A O 1
ATOM 920 N N . VAL A 1 116 ? -1.833 2.850 5.885 1.00 95.56 116 VAL A N 1
ATOM 921 C CA . VAL A 1 116 ? -2.282 2.787 4.493 1.00 95.56 116 VAL A CA 1
ATOM 922 C C . VAL A 1 116 ? -1.896 1.449 3.884 1.00 95.56 116 VAL A C 1
ATOM 924 O O . VAL A 1 116 ? -0.722 1.112 3.771 1.00 95.56 116 VAL A O 1
ATOM 927 N N . VAL A 1 117 ? -2.877 0.682 3.422 1.00 96.38 117 VAL A N 1
ATOM 928 C CA . VAL A 1 117 ? -2.667 -0.634 2.817 1.00 96.38 117 VAL A CA 1
ATOM 929 C C . VAL A 1 117 ? -2.745 -0.552 1.296 1.00 96.38 117 VAL A C 1
ATOM 931 O O . VAL A 1 117 ? -3.661 0.033 0.720 1.00 96.38 117 VAL A O 1
ATOM 934 N N . ILE A 1 118 ? -1.790 -1.198 0.631 1.00 96.62 118 ILE A N 1
ATOM 935 C CA . ILE A 1 118 ? -1.856 -1.557 -0.783 1.00 96.62 118 ILE A CA 1
ATOM 936 C C . ILE A 1 118 ? -2.260 -3.029 -0.868 1.00 96.62 118 ILE A C 1
ATOM 938 O O . ILE A 1 118 ? -1.491 -3.921 -0.500 1.00 96.62 118 ILE A O 1
ATOM 942 N N . GLN A 1 119 ? -3.451 -3.284 -1.406 1.00 95.56 119 GLN A N 1
ATOM 943 C CA . GLN A 1 119 ? -3.918 -4.625 -1.746 1.00 95.56 119 GLN A CA 1
ATOM 944 C C . GLN A 1 119 ? -3.837 -4.833 -3.257 1.00 95.56 119 GLN A C 1
ATOM 946 O O . GLN A 1 119 ? -4.648 -4.292 -4.000 1.00 95.56 119 GLN A O 1
ATOM 951 N N . PHE A 1 120 ? -2.899 -5.651 -3.727 1.00 94.50 120 PHE A N 1
ATOM 952 C CA . PHE A 1 120 ? -2.761 -5.951 -5.150 1.00 94.50 120 PHE A CA 1
ATOM 953 C C . PHE A 1 120 ? -3.927 -6.807 -5.682 1.00 94.50 120 PHE A C 1
ATOM 955 O O . PHE A 1 120 ? -4.343 -7.805 -5.071 1.00 94.50 120 PHE A O 1
ATOM 962 N N . ASP A 1 121 ? -4.405 -6.451 -6.881 1.00 92.25 121 ASP A N 1
ATOM 963 C CA . ASP A 1 121 ? -5.468 -7.169 -7.604 1.00 92.25 121 ASP A CA 1
ATOM 964 C C . ASP A 1 121 ? -5.097 -8.645 -7.840 1.00 92.25 121 ASP A C 1
ATOM 966 O O . ASP A 1 121 ? -5.935 -9.539 -7.715 1.00 92.25 121 ASP A O 1
ATOM 970 N N . ALA A 1 122 ? -3.816 -8.906 -8.115 1.00 91.50 122 ALA A N 1
ATOM 971 C CA . ALA A 1 122 ? -3.237 -10.229 -8.330 1.00 91.50 122 ALA A CA 1
ATOM 972 C C . ALA A 1 122 ? -2.007 -10.455 -7.433 1.00 91.50 122 ALA A C 1
ATOM 974 O O . ALA A 1 122 ? -1.508 -9.531 -6.792 1.00 91.50 122 ALA A O 1
ATOM 975 N N . ILE A 1 123 ? -1.511 -11.695 -7.393 1.00 91.06 123 ILE A N 1
ATOM 976 C CA . ILE A 1 123 ? -0.257 -12.037 -6.707 1.00 91.06 123 ILE A CA 1
ATOM 977 C C . ILE A 1 123 ? 0.894 -11.253 -7.342 1.00 91.06 123 ILE A C 1
ATOM 979 O O . ILE A 1 123 ? 1.139 -11.358 -8.544 1.00 91.06 123 ILE A O 1
ATOM 983 N N . CYS A 1 124 ? 1.618 -10.499 -6.520 1.00 90.38 124 CYS A N 1
ATOM 984 C CA . CYS A 1 124 ? 2.826 -9.806 -6.923 1.00 90.38 124 CYS A CA 1
ATOM 985 C C . CYS A 1 124 ? 4.024 -10.758 -6.829 1.00 90.38 124 CYS A C 1
ATOM 987 O O . CYS A 1 124 ? 4.391 -11.224 -5.749 1.00 90.38 124 CYS A O 1
ATOM 989 N N . LEU A 1 125 ? 4.621 -11.097 -7.973 1.00 87.75 125 LEU A N 1
ATOM 990 C CA . LEU A 1 125 ? 5.692 -12.093 -8.034 1.00 87.75 125 LEU A CA 1
ATOM 991 C C . LEU A 1 125 ? 6.923 -11.643 -7.237 1.00 87.75 125 LEU A C 1
ATOM 993 O O . LEU A 1 125 ? 7.382 -10.511 -7.353 1.00 87.75 125 LEU A O 1
ATOM 997 N N . GLY A 1 126 ? 7.464 -12.547 -6.420 1.00 85.81 126 GLY A N 1
ATOM 998 C CA . GLY A 1 126 ? 8.622 -12.268 -5.568 1.00 85.81 126 GLY A CA 1
ATOM 999 C C . GLY A 1 126 ? 8.309 -11.458 -4.307 1.00 85.81 126 GLY A C 1
ATOM 1000 O O . GLY A 1 126 ? 9.171 -11.376 -3.436 1.00 85.81 126 GLY A O 1
ATOM 1001 N N . LEU A 1 127 ? 7.095 -10.914 -4.166 1.00 89.38 127 LEU A N 1
ATOM 1002 C CA . LEU A 1 127 ? 6.671 -10.204 -2.965 1.00 89.38 127 LEU A CA 1
ATOM 1003 C C . LEU A 1 127 ? 6.425 -11.208 -1.828 1.00 89.38 127 LEU A C 1
ATOM 1005 O O . LEU A 1 127 ? 5.481 -11.995 -1.857 1.00 89.38 127 LEU A O 1
ATOM 1009 N N . LYS A 1 128 ? 7.298 -11.189 -0.825 1.00 89.50 128 LYS A N 1
ATOM 1010 C CA . LYS A 1 128 ? 7.202 -11.985 0.408 1.00 89.50 128 LYS A CA 1
ATOM 1011 C C . LYS A 1 128 ? 7.518 -11.114 1.628 1.00 89.50 128 LYS A C 1
ATOM 1013 O O . LYS A 1 128 ? 8.161 -10.073 1.452 1.00 89.50 128 LYS A O 1
ATOM 1018 N N . PRO A 1 129 ? 7.131 -11.512 2.851 1.00 90.44 129 PRO A N 1
ATOM 1019 C CA . PRO A 1 129 ? 7.569 -10.812 4.054 1.00 90.44 129 PRO A CA 1
ATOM 1020 C C . PRO A 1 129 ? 9.080 -10.548 4.046 1.00 90.44 129 PRO A C 1
ATOM 1022 O O . PRO A 1 129 ? 9.858 -11.396 3.605 1.00 90.44 129 PRO A O 1
ATOM 1025 N N . ASN A 1 130 ? 9.477 -9.351 4.487 1.00 87.06 130 ASN A N 1
ATOM 1026 C CA . ASN A 1 130 ? 10.855 -8.830 4.463 1.00 87.06 130 ASN A CA 1
ATOM 1027 C C . ASN A 1 130 ? 11.454 -8.529 3.072 1.00 87.06 130 ASN A C 1
ATOM 1029 O O . ASN A 1 130 ? 12.652 -8.269 2.958 1.00 87.06 130 ASN A O 1
ATOM 1033 N N . SER A 1 131 ? 10.655 -8.532 2.001 1.00 86.94 131 SER A N 1
ATOM 1034 C CA . SER A 1 131 ? 11.141 -8.107 0.680 1.00 86.94 131 SER A CA 1
ATOM 1035 C C . SER A 1 131 ? 11.424 -6.610 0.639 1.00 86.94 131 SER A C 1
ATOM 1037 O O . SER A 1 131 ? 10.655 -5.816 1.178 1.00 86.94 131 SER A O 1
ATOM 1039 N N . ARG A 1 132 ? 12.482 -6.208 -0.073 1.00 88.56 132 ARG A N 1
ATOM 1040 C CA . ARG A 1 132 ? 12.764 -4.792 -0.316 1.00 88.56 132 ARG A CA 1
ATOM 1041 C C . ARG A 1 132 ? 11.994 -4.296 -1.530 1.00 88.56 132 ARG A C 1
ATOM 1043 O O . ARG A 1 132 ? 12.125 -4.857 -2.619 1.00 88.56 132 ARG A O 1
ATOM 1050 N N . LEU A 1 133 ? 11.242 -3.221 -1.352 1.00 90.56 133 LEU A N 1
ATOM 1051 C CA . LEU A 1 133 ? 10.443 -2.596 -2.397 1.00 90.56 133 LEU A CA 1
ATOM 1052 C C . LEU A 1 133 ? 11.149 -1.376 -2.985 1.00 90.56 133 LEU A C 1
ATOM 1054 O O . LEU A 1 133 ? 11.771 -0.594 -2.271 1.00 90.56 133 LEU A O 1
ATOM 1058 N N . GLY A 1 134 ? 11.014 -1.216 -4.298 1.00 90.88 134 GLY A N 1
ATOM 1059 C CA . GLY A 1 134 ? 11.277 0.028 -5.011 1.00 90.88 134 GLY A CA 1
ATOM 1060 C C . GLY A 1 134 ? 9.969 0.575 -5.567 1.00 90.88 134 GLY A C 1
ATOM 1061 O O . GLY A 1 134 ? 9.225 -0.163 -6.211 1.00 90.88 134 GLY A O 1
ATOM 1062 N N . PHE A 1 135 ? 9.687 1.850 -5.321 1.00 91.56 135 PHE A N 1
ATOM 1063 C CA . PHE A 1 135 ? 8.497 2.526 -5.829 1.00 91.56 135 PHE A CA 1
ATOM 1064 C C . PHE A 1 135 ? 8.851 3.330 -7.083 1.00 91.56 135 PHE A C 1
ATOM 1066 O O . PHE A 1 135 ? 9.771 4.145 -7.065 1.00 91.56 135 PHE A O 1
ATOM 1073 N N . HIS A 1 136 ? 8.126 3.090 -8.174 1.00 91.75 136 HIS A N 1
ATOM 1074 C CA . HIS A 1 136 ? 8.329 3.722 -9.476 1.00 91.75 136 HIS A CA 1
ATOM 1075 C C . HIS A 1 136 ? 7.148 4.623 -9.788 1.00 91.75 136 HIS A C 1
ATOM 1077 O O . HIS A 1 136 ? 6.072 4.154 -10.161 1.00 91.75 136 HIS A O 1
ATOM 1083 N N . MET A 1 137 ? 7.373 5.920 -9.629 1.00 92.38 137 MET A N 1
ATOM 1084 C CA . MET A 1 137 ? 6.362 6.951 -9.822 1.00 92.38 137 MET A CA 1
ATOM 1085 C C . MET A 1 137 ? 6.329 7.338 -11.297 1.00 92.38 137 MET A C 1
ATOM 1087 O O . MET A 1 137 ? 7.361 7.680 -11.880 1.00 92.38 137 MET A O 1
ATOM 1091 N N . ARG A 1 138 ? 5.152 7.293 -11.922 1.00 86.69 138 ARG A N 1
ATOM 1092 C CA . ARG A 1 138 ? 4.990 7.672 -13.330 1.00 86.69 138 ARG A CA 1
ATOM 1093 C C . ARG A 1 138 ? 5.186 9.172 -13.533 1.00 86.69 138 ARG A C 1
ATOM 1095 O O . ARG A 1 138 ? 5.686 9.596 -14.573 1.00 86.69 138 ARG A O 1
ATOM 1102 N N . THR A 1 139 ? 4.765 9.972 -12.557 1.00 82.62 139 THR A N 1
ATOM 1103 C CA . THR A 1 139 ? 4.851 11.435 -12.584 1.00 82.62 139 THR A CA 1
ATOM 1104 C C . THR A 1 139 ? 5.870 11.952 -11.577 1.00 82.62 139 THR A C 1
ATOM 1106 O O . THR A 1 139 ? 5.956 11.465 -10.457 1.00 82.62 139 THR A O 1
ATOM 1109 N N . SER A 1 140 ? 6.597 13.010 -11.936 1.00 82.75 140 SER A N 1
ATOM 1110 C CA . SER A 1 140 ? 7.610 13.657 -11.088 1.00 82.75 140 SER A CA 1
ATOM 1111 C C . SER A 1 140 ? 7.028 14.601 -10.021 1.00 82.75 140 SER A C 1
ATOM 1113 O O . SER A 1 140 ? 7.693 15.536 -9.589 1.00 82.75 140 SER A O 1
ATOM 1115 N N . ASN A 1 141 ? 5.775 14.399 -9.608 1.00 88.06 141 ASN A N 1
ATOM 1116 C CA . ASN A 1 141 ? 5.049 15.272 -8.675 1.00 88.06 141 ASN A CA 1
ATOM 1117 C C . ASN A 1 141 ? 5.241 14.897 -7.192 1.00 88.06 141 ASN A C 1
ATOM 1119 O O . ASN A 1 141 ? 4.543 15.444 -6.342 1.00 88.06 141 ASN A O 1
ATOM 1123 N N . GLY A 1 142 ? 6.128 13.947 -6.878 1.00 90.25 142 GLY A N 1
ATOM 1124 C CA . GLY A 1 142 ? 6.378 13.508 -5.500 1.00 90.25 142 GLY A CA 1
ATOM 1125 C C . GLY A 1 142 ? 5.228 12.708 -4.872 1.00 90.25 142 GLY A C 1
ATOM 1126 O O . GLY A 1 142 ? 5.213 12.496 -3.660 1.00 90.25 142 GLY A O 1
ATOM 1127 N N . ARG A 1 143 ? 4.258 12.239 -5.669 1.00 93.88 143 ARG A N 1
ATOM 1128 C CA . ARG A 1 143 ? 3.129 11.427 -5.194 1.00 93.88 143 ARG A CA 1
ATOM 1129 C C . ARG A 1 143 ? 3.206 10.012 -5.742 1.00 93.88 143 ARG A C 1
ATOM 1131 O O . ARG A 1 143 ? 3.422 9.833 -6.934 1.00 93.88 143 ARG A O 1
ATOM 1138 N N . LEU A 1 144 ? 3.024 9.032 -4.863 1.00 94.19 144 LEU A N 1
ATOM 1139 C CA . LEU A 1 144 ? 2.835 7.642 -5.248 1.00 94.19 144 LEU A CA 1
ATOM 1140 C C . LEU A 1 144 ? 1.338 7.430 -5.455 1.00 94.19 144 LEU A C 1
ATOM 1142 O O . LEU A 1 144 ? 0.548 7.578 -4.522 1.00 94.19 144 LEU A O 1
ATOM 1146 N N . CYS A 1 145 ? 0.946 7.145 -6.683 1.00 95.62 145 CYS A N 1
ATOM 1147 C CA . CYS A 1 145 ? -0.437 7.091 -7.114 1.00 95.62 145 CYS A CA 1
ATOM 1148 C C . CYS A 1 145 ? -0.855 5.684 -7.540 1.00 95.62 145 CYS A C 1
ATOM 1150 O O . CYS A 1 145 ? -0.051 4.785 -7.773 1.00 95.62 145 CYS A O 1
ATOM 1152 N N . LYS A 1 146 ? -2.164 5.505 -7.678 1.00 95.19 146 LYS A N 1
ATOM 1153 C CA . LYS A 1 146 ? -2.747 4.416 -8.442 1.00 95.19 146 LYS A CA 1
ATOM 1154 C C . LYS A 1 146 ? -2.102 4.372 -9.831 1.00 95.19 146 LYS A C 1
ATOM 1156 O O . LYS A 1 146 ? -1.815 5.405 -10.428 1.00 95.19 146 LYS A O 1
ATOM 1161 N N . ASP A 1 147 ? -1.911 3.158 -10.324 1.00 93.62 147 ASP A N 1
ATOM 1162 C CA . ASP A 1 147 ? -1.263 2.813 -11.587 1.00 93.62 147 ASP A CA 1
ATOM 1163 C C . ASP A 1 147 ? 0.259 3.046 -11.636 1.00 93.62 147 ASP A C 1
ATOM 1165 O O . ASP A 1 147 ? 0.893 2.654 -12.618 1.00 93.62 147 ASP A O 1
ATOM 1169 N N . ASP A 1 148 ? 0.868 3.573 -10.567 1.00 94.75 148 ASP A N 1
ATOM 1170 C CA . ASP A 1 148 ? 2.318 3.483 -10.367 1.00 94.75 148 ASP A CA 1
ATOM 1171 C C . ASP A 1 148 ? 2.739 2.035 -10.085 1.00 94.75 148 ASP A C 1
ATOM 1173 O O . ASP A 1 148 ? 1.909 1.144 -9.891 1.00 94.75 148 ASP A O 1
ATOM 1177 N N . HIS A 1 149 ? 4.044 1.770 -10.085 1.00 93.31 149 HIS A N 1
ATOM 1178 C CA . HIS A 1 149 ? 4.568 0.410 -9.988 1.00 93.31 149 HIS A CA 1
ATOM 1179 C C . HIS A 1 149 ? 5.437 0.197 -8.749 1.00 93.31 149 HIS A C 1
ATOM 1181 O O . HIS A 1 149 ? 6.259 1.034 -8.389 1.00 93.31 149 HIS A O 1
ATOM 1187 N N . VAL A 1 150 ? 5.317 -0.982 -8.146 1.00 92.81 150 VAL A N 1
ATOM 1188 C CA . VAL A 1 150 ? 6.235 -1.490 -7.124 1.00 92.81 150 VAL A CA 1
ATOM 1189 C C . VAL A 1 150 ? 7.108 -2.565 -7.750 1.00 92.81 150 VAL A C 1
ATOM 1191 O O . VAL A 1 150 ? 6.588 -3.530 -8.302 1.00 92.81 150 VAL A O 1
ATOM 1194 N N . SER A 1 151 ? 8.428 -2.420 -7.659 1.00 91.31 151 SER A N 1
ATOM 1195 C CA . SER A 1 151 ? 9.383 -3.479 -7.986 1.00 91.31 151 SER A CA 1
ATOM 1196 C C . SER A 1 151 ? 9.856 -4.182 -6.726 1.00 91.31 151 SER A C 1
ATOM 1198 O O . SER A 1 151 ? 10.197 -3.517 -5.747 1.00 91.31 151 SER A O 1
ATOM 1200 N N . VAL A 1 152 ? 9.984 -5.502 -6.778 1.00 87.88 152 VAL A N 1
ATOM 1201 C CA . VAL A 1 152 ? 10.554 -6.277 -5.675 1.00 87.88 152 VAL A CA 1
ATOM 1202 C C . VAL A 1 152 ? 12.032 -6.568 -5.923 1.00 87.88 152 VAL A C 1
ATOM 1204 O O . VAL A 1 152 ? 12.404 -7.141 -6.945 1.00 87.88 152 VAL A O 1
ATOM 1207 N N . SER A 1 153 ? 12.876 -6.199 -4.963 1.00 76.44 153 SER A N 1
ATOM 1208 C CA . SER A 1 153 ? 14.283 -6.593 -4.894 1.00 76.44 153 SER A CA 1
ATOM 1209 C C . SER A 1 153 ? 14.461 -7.616 -3.771 1.00 76.44 153 SER A C 1
ATOM 1211 O O . SER A 1 153 ? 14.148 -7.358 -2.608 1.00 76.44 153 SER A O 1
ATOM 1213 N N . SER A 1 154 ? 14.921 -8.815 -4.120 1.00 62.06 154 SER A N 1
ATOM 1214 C CA . SER A 1 154 ? 15.210 -9.858 -3.136 1.00 62.06 154 SER A CA 1
ATOM 1215 C C . SER A 1 154 ? 16.622 -9.657 -2.582 1.00 62.06 154 SER A C 1
ATOM 1217 O O . SER A 1 154 ? 17.575 -9.559 -3.354 1.00 62.06 154 SER A O 1
ATOM 1219 N N . GLN A 1 155 ? 16.769 -9.602 -1.254 1.00 55.78 155 GLN A N 1
ATOM 1220 C CA . GLN A 1 155 ? 18.083 -9.576 -0.591 1.00 55.78 155 GLN A CA 1
ATOM 1221 C C . GLN A 1 155 ? 18.873 -10.882 -0.792 1.00 55.78 155 GLN A C 1
ATOM 1223 O O . GLN A 1 155 ? 20.096 -10.868 -0.689 1.00 55.78 155 GLN A O 1
ATOM 1228 N N . ASP A 1 156 ? 18.196 -11.983 -1.131 1.00 54.56 156 ASP A N 1
ATOM 1229 C CA . ASP A 1 156 ? 18.794 -13.321 -1.233 1.00 54.56 156 ASP A CA 1
ATOM 1230 C C . ASP A 1 156 ? 19.548 -13.554 -2.561 1.00 54.56 156 ASP A C 1
ATOM 1232 O O . ASP A 1 156 ? 20.116 -14.622 -2.788 1.00 54.56 156 ASP A O 1
ATOM 1236 N N . VAL A 1 157 ? 19.565 -12.572 -3.471 1.00 49.69 157 VAL A N 1
ATOM 1237 C CA . VAL A 1 157 ? 20.121 -12.725 -4.826 1.00 49.69 157 VAL A CA 1
ATOM 1238 C C . VAL A 1 157 ? 21.532 -12.133 -4.895 1.00 49.69 157 VAL A C 1
ATOM 1240 O O . VAL A 1 157 ? 21.804 -11.191 -5.630 1.00 49.69 157 VAL A O 1
ATOM 1243 N N . PHE A 1 158 ? 22.459 -12.722 -4.135 1.00 47.06 158 PHE A N 1
ATOM 1244 C CA . PHE A 1 158 ? 23.900 -12.615 -4.423 1.00 47.06 158 PHE A CA 1
ATOM 1245 C C . PHE A 1 158 ? 24.332 -13.539 -5.579 1.00 47.06 158 PHE A C 1
ATOM 1247 O O . PHE A 1 158 ? 25.460 -13.449 -6.057 1.00 47.06 158 PHE A O 1
ATOM 1254 N N . ASN A 1 159 ? 23.427 -14.388 -6.079 1.00 43.12 159 ASN A N 1
ATOM 1255 C CA . ASN A 1 159 ? 23.644 -15.206 -7.267 1.00 43.12 159 ASN A CA 1
ATOM 1256 C C . ASN A 1 159 ? 22.929 -14.587 -8.467 1.00 43.12 159 ASN A C 1
ATOM 1258 O O . ASN A 1 159 ? 21.712 -14.667 -8.603 1.00 43.12 159 ASN A O 1
ATOM 1262 N N . ALA A 1 160 ? 23.735 -13.970 -9.328 1.00 43.94 160 ALA A N 1
ATOM 1263 C CA . ALA A 1 160 ? 23.393 -13.261 -10.552 1.00 43.94 160 ALA A CA 1
ATOM 1264 C C . ALA A 1 160 ? 22.721 -14.136 -11.630 1.00 43.94 160 ALA A C 1
ATOM 1266 O O . ALA A 1 160 ? 23.237 -14.313 -12.729 1.00 43.94 160 ALA A O 1
ATOM 1267 N N . THR A 1 161 ? 21.520 -14.628 -11.352 1.00 44.41 161 THR A N 1
ATOM 1268 C CA . THR A 1 161 ? 20.506 -14.723 -12.401 1.00 44.41 161 THR A CA 1
ATOM 1269 C C . THR A 1 161 ? 19.554 -13.579 -12.122 1.00 44.41 161 THR A C 1
ATOM 1271 O O . THR A 1 161 ? 19.081 -13.455 -10.996 1.00 44.41 161 THR A O 1
ATOM 1274 N N . ALA A 1 162 ? 19.321 -12.710 -13.104 1.00 46.00 162 ALA A N 1
ATOM 1275 C CA . ALA A 1 162 ? 18.335 -11.633 -13.064 1.00 46.00 162 ALA A CA 1
ATOM 1276 C C . ALA A 1 162 ? 16.914 -12.221 -12.944 1.00 46.00 162 ALA A C 1
ATOM 1278 O O . ALA A 1 162 ? 16.112 -12.167 -13.872 1.00 46.00 162 ALA A O 1
ATOM 1279 N N . GLY A 1 163 ? 16.644 -12.890 -11.825 1.00 43.81 163 GLY A N 1
ATOM 1280 C CA . GLY A 1 163 ? 15.414 -13.590 -11.533 1.00 43.81 163 GLY A CA 1
ATOM 1281 C C . GLY A 1 163 ? 14.346 -12.549 -11.303 1.00 43.81 163 GLY A C 1
ATOM 1282 O O . GLY A 1 163 ? 14.282 -11.986 -10.218 1.00 43.81 163 GLY A O 1
ATOM 1283 N N . THR A 1 164 ? 13.587 -12.268 -12.364 1.00 52.66 164 THR A N 1
ATOM 1284 C CA . THR A 1 164 ? 12.249 -11.663 -12.362 1.00 52.66 164 THR A CA 1
ATOM 1285 C C . THR A 1 164 ? 11.965 -10.846 -11.107 1.00 52.66 164 THR A C 1
ATOM 1287 O O . THR A 1 164 ? 11.278 -11.315 -10.199 1.00 52.66 164 THR A O 1
ATOM 1290 N N . SER A 1 165 ? 12.491 -9.616 -11.050 1.00 60.97 165 SER A N 1
ATOM 1291 C CA . SER A 1 165 ? 11.914 -8.633 -10.140 1.00 60.97 165 SER A CA 1
ATOM 1292 C C . SER A 1 165 ? 10.464 -8.456 -10.578 1.00 60.97 165 SER A C 1
ATOM 1294 O O . SER A 1 165 ? 10.177 -7.988 -11.682 1.00 60.97 165 SER A O 1
ATOM 1296 N N . GLY A 1 166 ? 9.527 -8.936 -9.761 1.00 72.56 166 GLY A N 1
ATOM 1297 C CA . GLY A 1 166 ? 8.119 -8.687 -10.021 1.00 72.56 166 GLY A CA 1
ATOM 1298 C C . GLY A 1 166 ? 7.900 -7.183 -9.994 1.00 72.56 166 GLY A C 1
ATOM 1299 O O . GLY A 1 166 ? 8.294 -6.519 -9.033 1.00 72.56 166 GLY A O 1
ATOM 1300 N N . SER A 1 167 ? 7.328 -6.649 -11.071 1.00 87.75 167 SER A N 1
ATOM 1301 C CA . SER A 1 167 ? 6.789 -5.295 -11.100 1.00 87.75 167 SER A CA 1
ATOM 1302 C C . SER A 1 167 ? 5.276 -5.389 -11.047 1.00 87.75 167 SER A C 1
ATOM 1304 O O . SER A 1 167 ? 4.663 -6.082 -11.860 1.00 87.75 167 SER A O 1
ATOM 1306 N N . CYS A 1 168 ? 4.680 -4.710 -10.078 1.00 92.62 168 CYS A N 1
ATOM 1307 C CA . CYS A 1 168 ? 3.263 -4.811 -9.776 1.00 92.62 168 CYS A CA 1
ATOM 1308 C C . CYS A 1 168 ? 2.650 -3.423 -9.786 1.00 92.62 168 CYS A C 1
ATOM 1310 O O . CYS A 1 168 ? 3.136 -2.516 -9.113 1.00 92.62 168 CYS A O 1
ATOM 1312 N N . ARG A 1 169 ? 1.581 -3.266 -10.563 1.00 95.06 169 ARG A N 1
ATOM 1313 C CA . ARG A 1 169 ? 0.808 -2.028 -10.620 1.00 95.06 169 ARG A CA 1
ATOM 1314 C C . ARG A 1 169 ? 0.067 -1.832 -9.297 1.00 95.06 169 ARG A C 1
ATOM 1316 O O . ARG A 1 169 ? -0.590 -2.759 -8.828 1.00 95.06 169 ARG A O 1
ATOM 1323 N N . ILE A 1 170 ? 0.148 -0.638 -8.726 1.00 95.94 170 ILE A N 1
ATOM 1324 C CA . ILE A 1 170 ? -0.581 -0.229 -7.525 1.00 95.94 170 ILE A CA 1
ATOM 1325 C C . ILE A 1 170 ? -2.043 0.013 -7.921 1.00 95.94 170 ILE A C 1
ATOM 1327 O O . ILE A 1 170 ? -2.314 0.908 -8.721 1.00 95.94 170 ILE A O 1
ATOM 1331 N N . PRO A 1 171 ? -3.014 -0.751 -7.398 1.00 95.25 171 PRO A N 1
ATOM 1332 C CA . PRO A 1 171 ? -4.421 -0.557 -7.757 1.00 95.25 171 PRO A CA 1
ATOM 1333 C C . PRO A 1 171 ? -5.069 0.630 -7.035 1.00 95.25 171 PRO A C 1
ATOM 1335 O O . PRO A 1 171 ? -6.087 1.150 -7.494 1.00 95.25 171 PRO A O 1
ATOM 1338 N N . GLY A 1 172 ? -4.472 1.059 -5.928 1.00 95.12 172 GLY A N 1
ATOM 1339 C CA . GLY A 1 172 ? -4.934 2.130 -5.064 1.00 95.12 172 GLY A CA 1
ATOM 1340 C C . GLY A 1 172 ? -4.422 1.913 -3.647 1.00 95.12 172 GLY A C 1
ATOM 1341 O O . GLY A 1 172 ? -3.638 0.996 -3.390 1.00 95.12 172 GLY A O 1
ATOM 1342 N N . PHE A 1 173 ? -4.894 2.763 -2.749 1.00 95.38 173 PHE A N 1
ATOM 1343 C CA . PHE A 1 173 ? -4.539 2.754 -1.339 1.00 95.38 173 PHE A CA 1
ATOM 1344 C C . PHE A 1 173 ? -5.810 2.681 -0.509 1.00 95.38 173 PHE A C 1
ATOM 1346 O O . PHE A 1 173 ? -6.831 3.239 -0.906 1.00 95.38 173 PHE A O 1
ATOM 1353 N N . GLU A 1 174 ? -5.743 2.033 0.639 1.00 94.56 174 GLU A N 1
ATOM 1354 C CA . GLU A 1 174 ? -6.855 1.939 1.574 1.00 94.56 174 GLU A CA 1
ATOM 1355 C C . GLU A 1 174 ? -6.387 2.381 2.952 1.00 94.56 174 GLU A C 1
ATOM 1357 O O . GLU A 1 174 ? -5.392 1.864 3.454 1.00 94.56 174 GLU A O 1
ATOM 1362 N N . LYS A 1 175 ? -7.079 3.353 3.546 1.00 93.81 175 LYS A N 1
ATOM 1363 C CA . LYS A 1 175 ? -6.839 3.706 4.945 1.00 93.81 175 LYS A CA 1
ATOM 1364 C C . LYS A 1 175 ? -7.477 2.655 5.833 1.00 93.81 175 LYS A C 1
ATOM 1366 O O . LYS A 1 175 ? -8.643 2.312 5.631 1.00 93.81 175 LYS A O 1
ATOM 1371 N N . VAL A 1 176 ? -6.716 2.163 6.799 1.00 92.31 176 VAL A N 1
ATOM 1372 C CA . VAL A 1 176 ? -7.184 1.175 7.764 1.00 92.31 176 VAL A CA 1
ATOM 1373 C C . VAL A 1 176 ? -6.840 1.629 9.174 1.00 92.31 176 VAL A C 1
ATOM 1375 O O . VAL A 1 176 ? -5.728 2.075 9.458 1.00 92.31 176 VAL A O 1
ATOM 1378 N N . SER A 1 177 ? -7.801 1.474 10.078 1.00 91.81 177 SER A N 1
ATOM 1379 C CA . SER A 1 177 ? -7.547 1.644 11.507 1.00 91.81 177 SER A CA 1
ATOM 1380 C C . SER A 1 177 ? -6.627 0.537 12.027 1.00 91.81 177 SER A C 1
ATOM 1382 O O . SER A 1 177 ? -6.539 -0.550 11.445 1.00 91.81 177 SER A O 1
ATOM 1384 N N . GLU A 1 178 ? -5.987 0.776 13.172 1.00 92.12 178 GLU A N 1
ATOM 1385 C CA . GLU A 1 178 ? -5.124 -0.211 13.834 1.00 92.12 178 GLU A CA 1
ATOM 1386 C C . GLU A 1 178 ? -5.848 -1.552 14.032 1.00 92.12 178 GLU A C 1
ATOM 1388 O O . GLU A 1 178 ? -5.321 -2.605 13.680 1.00 92.12 178 GLU A O 1
ATOM 1393 N N . VAL A 1 179 ? -7.107 -1.515 14.484 1.00 92.75 179 VAL A N 1
ATOM 1394 C CA . VAL A 1 179 ? -7.931 -2.714 14.714 1.00 92.75 179 VAL A CA 1
ATOM 1395 C C . VAL A 1 179 ? -8.162 -3.505 13.421 1.00 92.75 179 VAL A C 1
ATOM 1397 O O . VAL A 1 179 ? -8.106 -4.739 13.431 1.00 92.75 179 VAL A O 1
ATOM 1400 N N . GLN A 1 180 ? -8.409 -2.817 12.303 1.00 92.44 180 GLN A N 1
ATOM 1401 C CA . GLN A 1 180 ? -8.593 -3.450 10.994 1.00 92.44 180 GLN A CA 1
ATOM 1402 C C . GLN A 1 180 ? -7.287 -4.056 10.476 1.00 92.44 180 GLN A C 1
ATOM 1404 O O . GLN A 1 180 ? -7.289 -5.186 9.981 1.00 92.44 180 GLN A O 1
ATOM 1409 N N . LEU A 1 181 ? -6.165 -3.347 10.630 1.00 93.56 181 LEU A N 1
ATOM 1410 C CA . LEU A 1 181 ? -4.849 -3.858 10.252 1.00 93.56 181 LEU A CA 1
ATOM 1411 C C . LEU A 1 181 ? -4.500 -5.129 11.035 1.00 93.56 181 LEU A C 1
ATOM 1413 O O . LEU A 1 181 ? -4.013 -6.110 10.475 1.00 93.56 181 LEU A O 1
ATOM 1417 N N . ASP A 1 182 ? -4.811 -5.139 12.321 1.00 94.88 182 ASP A N 1
ATOM 1418 C CA . ASP A 1 182 ? -4.624 -6.273 13.211 1.00 94.88 182 ASP A CA 1
ATOM 1419 C C . ASP A 1 182 ? -5.420 -7.509 12.771 1.00 94.88 182 ASP A C 1
ATOM 1421 O O . ASP A 1 182 ? -4.910 -8.635 12.740 1.00 94.88 182 ASP A O 1
ATOM 1425 N N . GLN A 1 183 ? -6.685 -7.307 12.397 1.00 93.81 183 GLN A N 1
ATOM 1426 C CA . GLN A 1 183 ? -7.528 -8.362 11.839 1.00 93.81 183 GLN A CA 1
ATOM 1427 C C . GLN A 1 183 ? -6.975 -8.874 10.506 1.00 93.81 183 GLN A C 1
ATOM 1429 O O . GLN A 1 183 ? -6.931 -10.089 10.294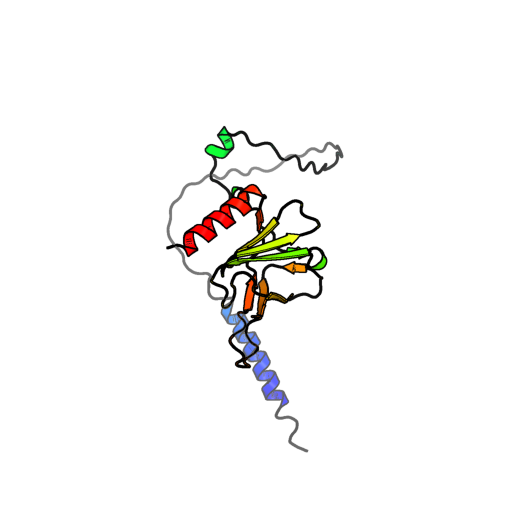 1.00 93.81 183 GLN A O 1
ATOM 1434 N N . LEU A 1 184 ? -6.500 -7.975 9.638 1.00 93.12 184 LEU A N 1
ATOM 1435 C CA . LEU A 1 184 ? -5.870 -8.329 8.369 1.00 93.12 184 LEU A CA 1
ATOM 1436 C C . LEU A 1 184 ? -4.613 -9.184 8.590 1.00 93.12 184 LEU A C 1
ATOM 1438 O O . LEU A 1 184 ? -4.485 -10.249 7.983 1.00 93.12 184 LEU A O 1
ATOM 1442 N N . LYS A 1 185 ? -3.718 -8.769 9.495 1.00 94.56 185 LYS A N 1
ATOM 1443 C CA . LYS A 1 185 ? -2.498 -9.511 9.854 1.00 94.56 185 LYS A CA 1
ATOM 1444 C C . LYS A 1 185 ? -2.824 -10.915 10.365 1.00 94.56 185 LYS A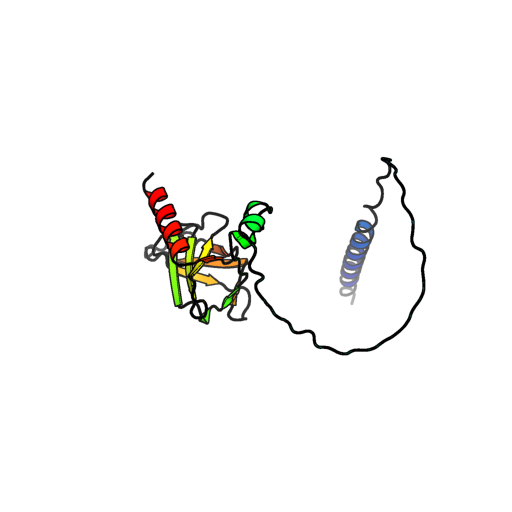 C 1
ATOM 1446 O O . LYS A 1 185 ? -2.249 -11.890 9.878 1.00 94.56 185 LYS A O 1
ATOM 1451 N N . ARG A 1 186 ? -3.798 -11.043 11.275 1.00 94.06 186 ARG A N 1
ATOM 1452 C CA . ARG A 1 186 ? -4.274 -12.348 11.773 1.00 94.06 186 ARG A CA 1
ATOM 1453 C C . ARG A 1 186 ? -4.849 -13.217 10.652 1.00 94.06 186 ARG A C 1
ATOM 1455 O O . ARG A 1 186 ? -4.500 -14.390 10.550 1.00 94.06 186 ARG A O 1
ATOM 1462 N N . GLY A 1 187 ? -5.684 -12.646 9.785 1.00 91.19 187 GLY A N 1
ATOM 1463 C CA . GLY A 1 187 ? -6.293 -13.365 8.664 1.00 91.19 187 GLY A CA 1
ATOM 1464 C C . GLY A 1 187 ? -5.278 -13.858 7.629 1.00 91.19 187 GLY A C 1
ATOM 1465 O O . GLY A 1 187 ? -5.445 -14.939 7.067 1.00 91.19 187 GLY A O 1
ATOM 1466 N N . ILE A 1 188 ? -4.207 -13.096 7.393 1.00 90.12 188 ILE A N 1
ATOM 1467 C CA . ILE A 1 188 ? -3.095 -13.518 6.533 1.00 90.12 188 ILE A CA 1
ATOM 1468 C C . ILE A 1 188 ? -2.294 -14.637 7.206 1.00 90.12 188 ILE A C 1
ATOM 1470 O O . ILE A 1 188 ? -2.014 -15.639 6.554 1.00 90.12 188 ILE A O 1
ATOM 1474 N N . ALA A 1 189 ? -1.967 -14.506 8.495 1.00 84.69 189 ALA A N 1
ATOM 1475 C CA . ALA A 1 189 ? -1.182 -15.502 9.224 1.00 84.69 189 ALA A CA 1
ATOM 1476 C C . ALA A 1 189 ? -1.857 -16.884 9.263 1.00 84.69 189 ALA A C 1
ATOM 1478 O O . ALA A 1 189 ? -1.181 -17.897 9.100 1.00 84.69 189 ALA A O 1
ATOM 1479 N N . LEU A 1 190 ? -3.186 -16.936 9.411 1.00 80.62 190 LEU A N 1
ATOM 1480 C CA . LEU A 1 190 ? -3.938 -18.196 9.411 1.00 80.62 190 LEU A CA 1
ATOM 1481 C C . LEU A 1 190 ? -3.858 -18.939 8.069 1.00 80.62 190 LEU A C 1
ATOM 1483 O O . LEU A 1 190 ? -3.743 -20.158 8.056 1.00 80.62 190 LEU A O 1
ATOM 1487 N N . LYS A 1 191 ? -3.833 -18.214 6.944 1.00 74.31 191 LYS A N 1
ATOM 1488 C CA . LYS A 1 191 ? -3.732 -18.810 5.599 1.00 74.31 191 LYS A CA 1
ATOM 1489 C C . LYS A 1 191 ? -2.358 -19.396 5.271 1.00 74.31 191 LYS A C 1
ATOM 1491 O O . LYS A 1 191 ? -2.217 -20.033 4.237 1.00 74.31 191 LYS A O 1
ATOM 1496 N N . VAL A 1 192 ? -1.339 -19.131 6.087 1.00 64.44 192 VAL A N 1
ATOM 1497 C CA . VAL A 1 192 ? 0.021 -19.663 5.886 1.00 64.44 192 VAL A CA 1
ATOM 1498 C C . VAL A 1 192 ? 0.184 -21.050 6.530 1.00 64.44 192 VAL A C 1
ATOM 1500 O O . VAL A 1 192 ? 1.159 -21.738 6.245 1.00 64.44 192 VAL A O 1
ATOM 1503 N N . VAL A 1 193 ? -0.747 -21.458 7.400 1.00 60.84 193 VAL A N 1
ATOM 1504 C CA . VAL A 1 193 ? -0.665 -22.704 8.187 1.00 60.84 193 VAL A CA 1
ATOM 1505 C C . VAL A 1 193 ? -1.437 -23.872 7.546 1.00 60.84 193 VAL A C 1
ATOM 1507 O O . VAL A 1 193 ? -1.188 -25.020 7.908 1.00 60.84 193 VAL A O 1
ATOM 1510 N N . GLU A 1 194 ? -2.331 -23.599 6.593 1.00 46.34 194 GLU A N 1
ATOM 1511 C CA . GLU A 1 194 ? -3.055 -24.608 5.793 1.00 46.34 194 GLU A CA 1
ATOM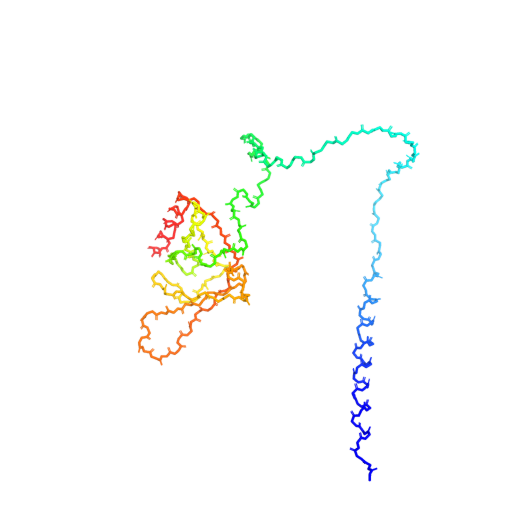 1512 C C . GLU A 1 194 ? -2.304 -24.972 4.505 1.00 46.34 194 GLU A C 1
ATOM 1514 O O . GLU A 1 194 ? -2.299 -26.176 4.158 1.00 46.34 194 GLU A O 1
#

Sequence (194 aa):
MVSKQANKINLLLVRTCIVLASVLLIGLVVAIPFGQNQIIFAEEKQEESPTENTNEQQSTNDEEEELSLTDILNRKPYPNDYANKMNCVIADDVRQYEVLSSRFVVLEVRRVDEEVVIQFDAICLGLKPNSRLGFHMRTSNGRLCKDDHVSVSSQDVFNATAGTSGSCRIPGFEKVSEVQLDQLKRGIALKVVE